Protein AF-A0A015KU17-F1 (afdb_monomer_lite)

Sequence (191 aa):
MQKLQNQSLGFKHCKNINGYFRCELGKKITNPVKNQSEIFTTNIIFYKTYMPPHHLLGYPKSWRGTNIQVNIYDLAGSSLSNLGNLLSEQVLSKSSLVDNIWKGHIIFQQNNKNSTNFERTLLVTPSTTELSPLFIESYNEFISIGDHNGNKKMRLKLIEQQWPHINFDHLDRIIAKGMYLNIYLLISFSD

Secondary structure (DSSP, 8-state):
--HHHHHHH-EEEEEEETTEEEEEEPSS-PPPPS-TT-EEEEEEEEES-SS--TTT----GGGTTSSEEEEEEEETT--HHHHHHHHHTSPPPPHHHHSSTTSSEEEEEEETTEEEEEEEEEEEEETT---TTTEEE-SSS---S-------PEEEEEEEEE-----GGGGGG--SS---EEEEEEEEE--

Organism: Rhizophagus irregularis (strain DAOM 197198w) (NCBI:txid1432141)

Foldseek 3Di:
DDVVLQVQADWADWDDDPQKTKTFRDPHRDQPYPPQQAAEEEEEEEAQDPDDPVVSRDYDPNCVVGSYYYHYHYQHVHDLVVVVVVVVQFDADAPVVLVVQCPRIDMWGADPVDSRYTYFYKYKYKPPDDQVVAEDECADPDDDPDDPPPDWHWYKYFNDWAQDPDDPPPPPPDPPDHITITIIGGHGIDD

Structure (mmCIF, N/CA/C/O backbone):
data_AF-A0A015KU17-F1
#
_entry.id   AF-A0A015KU17-F1
#
loop_
_atom_site.group_PDB
_atom_site.id
_atom_site.type_symbol
_atom_site.label_atom_id
_atom_site.label_alt_id
_atom_site.label_comp_id
_atom_site.label_asym_id
_atom_site.label_entity_id
_atom_site.label_seq_id
_atom_site.pdbx_PDB_ins_code
_atom_site.Cartn_x
_atom_site.Cartn_y
_atom_site.Cartn_z
_atom_site.occupancy
_atom_site.B_iso_or_equiv
_atom_site.auth_seq_id
_atom_site.auth_comp_id
_atom_site.auth_asym_id
_atom_site.auth_atom_id
_atom_site.pdbx_PDB_model_num
ATOM 1 N N . MET A 1 1 ? 6.545 -13.306 10.384 1.00 50.31 1 MET A N 1
ATOM 2 C CA . MET A 1 1 ? 5.300 -12.634 9.938 1.00 50.31 1 MET A CA 1
ATOM 3 C C . MET A 1 1 ? 5.660 -11.392 9.141 1.00 50.31 1 MET A C 1
ATOM 5 O O . MET A 1 1 ? 6.498 -10.625 9.603 1.00 50.31 1 MET A O 1
ATOM 9 N N . GLN A 1 2 ? 5.063 -11.204 7.963 1.00 64.75 2 GLN A N 1
ATOM 10 C CA . GLN A 1 2 ? 5.346 -10.074 7.071 1.00 64.75 2 GLN A CA 1
ATOM 11 C C . GLN A 1 2 ? 4.672 -8.781 7.565 1.00 64.75 2 GLN A C 1
ATOM 13 O O . GLN A 1 2 ? 3.497 -8.784 7.922 1.00 64.75 2 GLN A O 1
ATOM 18 N N . LYS A 1 3 ? 5.387 -7.646 7.572 1.00 66.44 3 LYS A N 1
ATOM 19 C CA . LYS A 1 3 ? 4.822 -6.353 8.014 1.00 66.44 3 LYS A CA 1
ATOM 20 C C . LYS A 1 3 ? 3.668 -5.845 7.139 1.00 66.44 3 LYS A C 1
ATOM 22 O O . LYS A 1 3 ? 2.725 -5.298 7.694 1.00 66.44 3 LYS A O 1
ATOM 27 N N . LEU A 1 4 ? 3.699 -6.047 5.819 1.00 69.38 4 LEU A N 1
ATOM 28 C CA . LEU A 1 4 ? 2.591 -5.735 4.903 1.00 69.38 4 LEU A CA 1
ATOM 29 C C . LEU A 1 4 ? 1.290 -6.440 5.312 1.00 69.38 4 LEU A C 1
ATOM 31 O O . LEU A 1 4 ? 0.221 -5.831 5.337 1.00 69.38 4 LEU A O 1
ATOM 35 N N . GLN A 1 5 ? 1.400 -7.703 5.716 1.00 69.56 5 GLN A N 1
ATOM 36 C CA . GLN A 1 5 ? 0.284 -8.464 6.255 1.00 69.56 5 GLN A CA 1
ATOM 37 C C . GLN A 1 5 ? -0.225 -7.846 7.574 1.00 69.56 5 GLN A C 1
ATOM 39 O O . GLN A 1 5 ? -1.422 -7.677 7.740 1.00 69.56 5 GLN A O 1
ATOM 44 N N . ASN A 1 6 ? 0.642 -7.395 8.489 1.00 68.81 6 ASN A N 1
ATOM 45 C CA . ASN A 1 6 ? 0.187 -6.685 9.702 1.00 68.81 6 ASN A CA 1
ATOM 46 C C . ASN A 1 6 ? -0.503 -5.354 9.385 1.00 68.81 6 ASN A C 1
ATOM 48 O O . ASN A 1 6 ? -1.487 -4.991 10.022 1.00 68.81 6 ASN A O 1
ATOM 52 N N . GLN A 1 7 ? 0.012 -4.632 8.392 1.00 66.94 7 GLN A N 1
ATOM 53 C CA . GLN A 1 7 ? -0.577 -3.379 7.940 1.00 66.94 7 GLN A CA 1
ATOM 54 C C . GLN A 1 7 ? -1.974 -3.561 7.341 1.00 66.94 7 GLN A C 1
ATOM 56 O O . GLN A 1 7 ? -2.759 -2.619 7.384 1.00 66.94 7 GLN A O 1
ATOM 61 N N . SER A 1 8 ? -2.268 -4.726 6.763 1.00 65.56 8 SER A N 1
ATOM 62 C CA . SER A 1 8 ? -3.573 -5.052 6.173 1.00 65.56 8 SER A CA 1
ATOM 63 C C . SER A 1 8 ? -4.511 -5.779 7.145 1.00 65.56 8 SER A C 1
ATOM 65 O O . SER A 1 8 ? -5.719 -5.572 7.078 1.00 65.56 8 SER A O 1
ATOM 67 N N . LEU A 1 9 ? -3.974 -6.562 8.090 1.00 64.25 9 LEU A N 1
ATOM 68 C CA . LEU A 1 9 ? -4.751 -7.388 9.022 1.00 64.25 9 LEU A CA 1
ATOM 69 C C . LEU A 1 9 ? -5.289 -6.657 10.260 1.00 64.25 9 LEU A C 1
ATOM 71 O O . LEU A 1 9 ? -6.210 -7.184 10.892 1.00 64.25 9 LEU A O 1
ATOM 75 N N . GLY A 1 10 ? -4.717 -5.523 10.687 1.00 69.00 10 GLY A N 1
ATOM 76 C CA . GLY A 1 10 ? -5.165 -4.929 11.950 1.00 69.00 10 GLY A CA 1
ATOM 77 C C . GLY A 1 10 ? -4.545 -3.599 12.369 1.00 69.00 10 GLY A C 1
ATOM 78 O O . GLY A 1 10 ? -3.328 -3.416 12.379 1.00 69.00 10 GLY A O 1
ATOM 79 N N . PHE A 1 11 ? -5.403 -2.698 12.846 1.00 78.56 11 PHE A N 1
ATOM 80 C CA . PHE A 1 11 ? -5.026 -1.493 13.579 1.00 78.56 11 PHE A CA 1
ATOM 81 C C . PHE A 1 11 ? -6.059 -1.162 14.662 1.00 78.56 11 PHE A C 1
ATOM 83 O O . PHE A 1 11 ? -7.214 -1.579 14.590 1.00 78.56 11 PHE A O 1
ATOM 90 N N . LYS A 1 12 ? -5.633 -0.429 15.692 1.00 77.25 12 LYS A N 1
ATOM 91 C CA . LYS A 1 12 ? -6.451 -0.074 16.862 1.00 77.25 12 LYS A CA 1
ATOM 92 C C . LYS A 1 12 ? -6.183 1.357 17.321 1.00 77.25 12 LYS A C 1
ATOM 94 O O . LYS A 1 12 ? -5.254 1.995 16.844 1.00 77.25 12 LYS A O 1
ATOM 99 N N . HIS A 1 13 ? -6.984 1.841 18.270 1.00 78.44 13 HIS A N 1
ATOM 100 C CA . HIS A 1 13 ? -6.775 3.134 18.938 1.00 78.44 13 HIS A CA 1
ATOM 101 C C . HIS A 1 13 ? -6.547 4.306 17.963 1.00 78.44 13 HIS A C 1
ATOM 103 O O . HIS A 1 13 ? -5.595 5.071 18.102 1.00 78.44 13 HIS A O 1
ATOM 109 N N . CYS A 1 14 ? -7.418 4.432 16.961 1.00 80.56 14 CYS A N 1
ATOM 110 C CA . CYS A 1 14 ? -7.377 5.542 16.018 1.00 80.56 14 CYS A CA 1
ATOM 111 C C . CYS A 1 14 ? -7.763 6.852 16.705 1.00 80.56 14 CYS A C 1
ATOM 113 O O . CYS A 1 14 ? -8.833 6.949 17.302 1.00 80.56 14 CYS A O 1
ATOM 115 N N . LYS A 1 15 ? -6.896 7.859 16.607 1.00 84.50 15 LYS A N 1
ATOM 116 C CA . LYS A 1 15 ? -7.139 9.212 17.114 1.00 84.50 15 LYS A CA 1
ATOM 117 C C . LYS A 1 15 ? -7.025 10.212 15.974 1.00 84.50 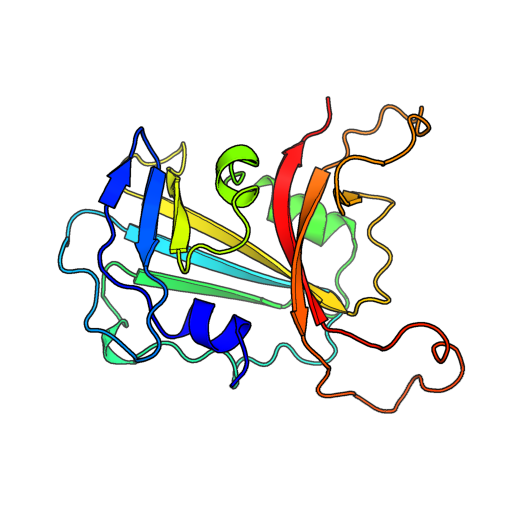15 LYS A C 1
ATOM 119 O O . LYS A 1 15 ? -6.075 10.137 15.193 1.00 84.50 15 LYS A O 1
ATOM 124 N N . ASN A 1 16 ? -7.972 11.142 15.904 1.00 83.75 16 ASN A N 1
ATOM 125 C CA . ASN A 1 16 ? -7.874 12.290 15.012 1.00 83.75 16 ASN A CA 1
ATOM 126 C C . ASN A 1 16 ? -6.852 13.277 15.587 1.00 83.75 16 ASN A C 1
ATOM 128 O O . ASN A 1 16 ? -6.903 13.621 16.769 1.00 83.75 16 ASN A O 1
ATOM 132 N N . ILE A 1 17 ? -5.909 13.698 14.756 1.00 79.69 17 ILE A N 1
ATOM 133 C CA . ILE A 1 17 ? -4.903 14.700 15.069 1.00 79.69 17 ILE A CA 1
ATOM 134 C C . ILE A 1 17 ? -4.881 15.654 13.878 1.00 79.69 17 ILE A C 1
ATOM 136 O O . ILE A 1 17 ? -4.385 15.296 12.819 1.00 79.69 17 ILE A O 1
ATOM 140 N N . ASN A 1 18 ? -5.411 16.866 14.035 1.00 75.00 18 ASN A N 1
ATOM 141 C CA . ASN A 1 18 ? -5.285 17.950 13.050 1.00 75.00 18 ASN A CA 1
ATOM 142 C C . ASN A 1 18 ? -5.605 17.534 11.592 1.00 75.00 18 ASN A C 1
ATOM 144 O O . ASN A 1 18 ? -4.827 17.809 10.672 1.00 75.00 18 ASN A O 1
ATOM 148 N N . GLY A 1 19 ? -6.736 16.850 11.382 1.00 75.25 19 GLY A N 1
ATOM 149 C CA . GLY A 1 19 ? -7.233 16.497 10.043 1.00 75.25 19 GLY A CA 1
ATOM 150 C C . GLY A 1 19 ? -6.648 15.212 9.449 1.00 75.25 19 GLY A C 1
ATOM 151 O O . GLY A 1 19 ? -6.814 14.953 8.261 1.00 75.25 19 GLY A O 1
ATOM 152 N N . TYR A 1 20 ? -5.962 14.396 10.249 1.00 82.06 20 TYR A N 1
ATOM 153 C CA . TYR A 1 20 ? -5.584 13.032 9.882 1.00 82.06 20 TYR A CA 1
ATOM 154 C C . TYR A 1 20 ? -5.843 12.075 11.043 1.00 82.06 20 TYR A C 1
ATOM 156 O O . TYR A 1 20 ? -5.867 12.473 12.208 1.00 82.06 20 TYR A O 1
ATOM 164 N N . PHE A 1 21 ? -6.011 10.792 10.737 1.00 85.31 21 PHE A N 1
ATOM 165 C CA . PHE A 1 21 ? -6.135 9.756 11.752 1.00 85.31 21 PHE A CA 1
ATOM 166 C C . PHE A 1 21 ? -4.825 9.012 11.931 1.00 85.31 21 PHE A C 1
ATOM 168 O O . PHE A 1 21 ? -4.195 8.570 10.971 1.00 85.31 21 PHE A O 1
ATOM 175 N N . ARG A 1 22 ? -4.440 8.832 13.191 1.00 85.94 22 ARG A N 1
ATOM 176 C CA . ARG A 1 22 ? -3.301 8.018 13.597 1.00 85.94 22 ARG A CA 1
ATOM 177 C C . ARG A 1 22 ? -3.810 6.825 14.393 1.00 85.94 22 ARG A C 1
ATOM 179 O O . ARG A 1 22 ? -4.401 7.004 15.453 1.00 85.94 22 ARG A O 1
ATOM 186 N N . CYS A 1 23 ? -3.554 5.625 13.897 1.00 80.81 23 CYS A N 1
ATOM 187 C CA . CYS A 1 23 ? -3.939 4.362 14.517 1.00 80.81 23 CYS A CA 1
ATOM 188 C C . CYS A 1 23 ? -2.692 3.580 14.928 1.00 80.81 23 CYS A C 1
ATOM 190 O O . CYS A 1 23 ? -1.670 3.667 14.262 1.00 80.81 23 CYS A O 1
ATOM 192 N N . GLU A 1 24 ? -2.747 2.796 15.995 1.00 80.50 24 GLU A N 1
ATOM 193 C CA . GLU A 1 24 ? -1.683 1.864 16.378 1.00 80.50 24 GLU A CA 1
ATOM 194 C C . GLU A 1 24 ? -1.750 0.592 15.521 1.00 80.50 24 GLU A C 1
ATOM 196 O O . GLU A 1 24 ? -2.825 0.026 15.318 1.00 80.50 24 GLU A O 1
ATOM 201 N N . LEU A 1 25 ? -0.600 0.102 15.056 1.00 76.19 25 LEU A N 1
ATOM 202 C CA . LEU A 1 25 ? -0.483 -1.166 14.342 1.00 76.19 25 LEU A CA 1
ATOM 203 C C . LEU A 1 25 ? -0.835 -2.323 15.289 1.00 76.19 25 LEU A C 1
ATOM 205 O O . LEU A 1 25 ? -0.212 -2.510 16.339 1.00 76.19 25 LEU A O 1
ATOM 209 N N . GLY A 1 26 ? -1.830 -3.121 14.914 1.00 67.12 26 GLY A N 1
ATOM 210 C CA . GLY A 1 26 ? -2.240 -4.298 15.668 1.00 67.12 26 GLY A CA 1
ATOM 211 C C . GLY A 1 26 ? -1.420 -5.524 15.270 1.00 67.12 26 GLY A C 1
ATOM 212 O O . GLY A 1 26 ? -1.231 -5.798 14.092 1.00 67.12 26 GLY A O 1
ATOM 213 N N . LYS A 1 27 ? -0.958 -6.312 16.250 1.00 61.88 27 LYS A N 1
ATOM 214 C CA . LYS A 1 27 ? -0.361 -7.644 15.996 1.00 61.88 27 LYS A CA 1
ATOM 215 C C . LYS A 1 27 ? -1.411 -8.749 15.797 1.00 61.88 27 LYS A C 1
ATOM 217 O O . LYS A 1 27 ? -1.061 -9.865 15.433 1.00 61.88 27 LYS A O 1
ATOM 222 N N . LYS A 1 28 ? -2.680 -8.462 16.093 1.00 60.19 28 LYS A N 1
ATOM 223 C CA . LYS A 1 28 ? -3.821 -9.370 15.946 1.00 60.19 28 LYS A CA 1
ATOM 224 C C . LYS A 1 28 ? -4.964 -8.619 15.282 1.00 60.19 28 LYS A C 1
ATOM 226 O O . LYS A 1 28 ? -5.078 -7.406 15.448 1.00 60.19 28 LYS A O 1
ATOM 231 N N . ILE A 1 29 ? -5.813 -9.380 14.605 1.00 61.59 29 ILE A N 1
ATOM 232 C CA . ILE A 1 29 ? -7.134 -8.959 14.153 1.00 61.59 29 ILE A CA 1
ATOM 233 C C . ILE A 1 29 ? -7.883 -8.366 15.350 1.00 61.59 29 ILE A C 1
ATOM 235 O O . ILE A 1 29 ? -8.218 -9.077 16.298 1.00 61.59 29 ILE A O 1
ATOM 239 N N . THR A 1 30 ? -8.093 -7.055 15.335 1.00 61.22 30 THR A N 1
ATOM 240 C CA . THR A 1 30 ? -8.919 -6.364 16.323 1.00 61.22 30 THR A CA 1
ATOM 241 C C . THR A 1 30 ? -10.333 -6.202 15.783 1.00 61.22 30 THR A C 1
ATOM 243 O O . THR A 1 30 ? -10.556 -6.167 14.570 1.00 61.22 30 THR A O 1
ATOM 246 N N . ASN A 1 31 ? -11.304 -6.101 16.692 1.00 59.88 31 ASN A N 1
ATOM 247 C CA . ASN A 1 31 ? -12.659 -5.680 16.341 1.00 59.88 31 ASN A CA 1
ATOM 248 C C . ASN A 1 31 ? -12.602 -4.368 15.532 1.00 59.88 31 ASN A C 1
ATOM 250 O O . ASN A 1 31 ? -11.673 -3.580 15.749 1.00 59.88 31 ASN A O 1
ATOM 254 N N . PRO A 1 32 ? -13.548 -4.141 14.602 1.00 61.97 32 PRO A N 1
ATOM 255 C CA . PRO A 1 32 ? -13.588 -2.919 13.804 1.00 61.97 32 PRO A CA 1
ATOM 256 C C . PRO A 1 32 ? -13.531 -1.673 14.698 1.00 61.97 32 PRO A C 1
ATOM 258 O O . PRO A 1 32 ? -13.955 -1.704 15.859 1.00 61.97 32 PRO A O 1
ATOM 261 N N . VAL A 1 33 ? -12.971 -0.582 14.167 1.00 63.09 33 VAL A N 1
ATOM 262 C CA . VAL A 1 33 ? -12.896 0.698 14.880 1.00 63.09 33 VAL A CA 1
ATOM 263 C C . VAL A 1 33 ? -14.312 1.084 15.307 1.00 63.09 33 VAL A C 1
ATOM 265 O O . VAL A 1 33 ? -15.197 1.220 14.473 1.00 63.09 33 VAL A O 1
ATOM 268 N N . LYS A 1 34 ? -14.533 1.236 16.620 1.00 55.59 34 LYS A N 1
ATOM 269 C CA . LYS A 1 34 ? -15.869 1.453 17.206 1.00 55.59 34 LYS A CA 1
ATOM 270 C C . LYS A 1 34 ? -16.565 2.745 16.749 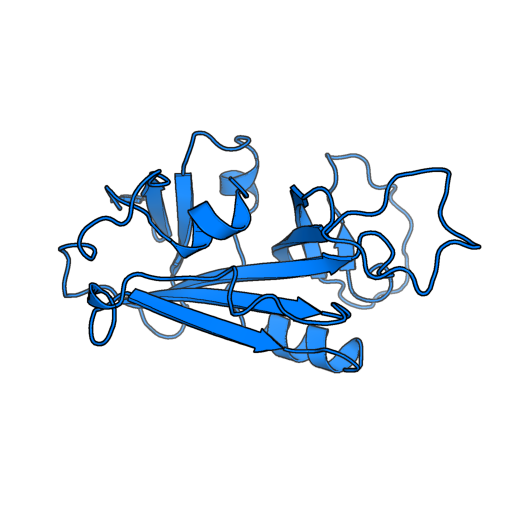1.00 55.59 34 LYS A C 1
ATOM 272 O O . LYS A 1 34 ? -17.763 2.877 16.972 1.00 55.59 34 LYS A O 1
ATOM 277 N N . ASN A 1 35 ? -15.842 3.680 16.136 1.00 60.81 35 ASN A N 1
ATOM 278 C CA . ASN A 1 35 ? -16.427 4.897 15.589 1.00 60.81 35 ASN A CA 1
ATOM 279 C C . ASN A 1 35 ? -17.147 4.590 14.274 1.00 60.81 35 ASN A C 1
ATOM 281 O O . ASN A 1 35 ? -16.509 4.422 13.242 1.00 60.81 35 ASN A O 1
ATOM 285 N N . GLN A 1 36 ? -18.475 4.512 14.320 1.00 64.50 36 GLN A N 1
ATOM 286 C CA . GLN A 1 36 ? -19.311 4.169 13.164 1.00 64.50 36 GLN A CA 1
ATOM 287 C C . GLN A 1 36 ? -19.408 5.291 12.112 1.00 64.50 36 GLN A C 1
ATOM 289 O O . GLN A 1 36 ? -19.833 5.025 10.993 1.00 64.50 36 GLN A O 1
ATOM 294 N N . SER A 1 37 ? -19.024 6.525 12.454 1.00 77.81 37 SER A N 1
ATOM 295 C CA . SER A 1 37 ? -19.183 7.720 11.613 1.00 77.81 37 SER A CA 1
ATOM 296 C C . SER A 1 37 ? -18.066 7.953 10.593 1.00 77.81 37 SER A C 1
ATOM 298 O O . SER A 1 37 ? -18.312 8.609 9.583 1.00 77.81 37 SER A O 1
ATOM 300 N N . GLU A 1 38 ? -16.852 7.447 10.831 1.00 85.12 38 GLU A N 1
ATOM 301 C CA . GLU A 1 38 ? -15.710 7.653 9.929 1.00 85.12 38 GLU A CA 1
ATOM 302 C C . GLU A 1 38 ? -15.387 6.396 9.135 1.00 85.12 38 GLU A C 1
ATOM 304 O O . GLU A 1 38 ? -15.346 5.309 9.705 1.00 85.12 38 GLU A O 1
ATOM 309 N N . ILE A 1 39 ? -15.084 6.552 7.846 1.00 87.25 39 ILE A N 1
ATOM 310 C CA . ILE A 1 39 ? -14.727 5.453 6.946 1.00 87.25 39 ILE A CA 1
ATOM 311 C C . ILE A 1 39 ? -13.215 5.454 6.711 1.00 87.25 39 ILE A C 1
ATOM 313 O O . ILE A 1 39 ? -12.643 6.467 6.316 1.00 87.25 39 ILE A O 1
ATOM 317 N N . PHE A 1 40 ? -12.571 4.306 6.914 1.00 86.56 40 PHE A N 1
ATOM 318 C CA . PHE A 1 40 ? -11.133 4.104 6.745 1.00 86.56 40 PHE A CA 1
ATOM 319 C C . PHE A 1 40 ? -10.855 3.204 5.546 1.00 86.56 40 PHE A C 1
ATOM 321 O O . PHE A 1 40 ? -11.139 2.009 5.587 1.00 86.56 40 PHE A O 1
ATOM 328 N N . THR A 1 41 ? -10.244 3.754 4.505 1.00 88.25 41 THR A N 1
ATOM 329 C CA . THR A 1 41 ? -9.902 3.037 3.274 1.00 88.25 41 THR A CA 1
ATOM 330 C C . THR A 1 41 ? -8.395 2.840 3.173 1.00 88.25 41 THR A C 1
ATOM 332 O O . THR A 1 41 ? -7.618 3.787 3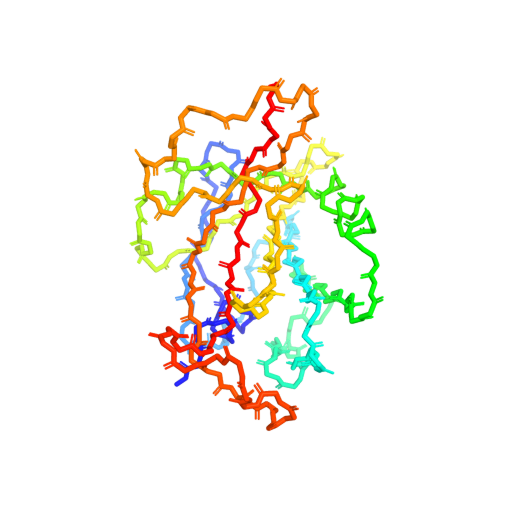.283 1.00 88.25 41 THR A O 1
ATOM 335 N N . THR A 1 42 ? -7.957 1.602 2.963 1.00 86.88 42 THR A N 1
ATOM 336 C CA . THR A 1 42 ? -6.582 1.296 2.551 1.00 86.88 42 THR A CA 1
ATOM 337 C C . THR A 1 42 ? -6.593 0.824 1.105 1.00 86.88 42 THR A C 1
ATOM 339 O O . THR A 1 42 ? -7.135 -0.237 0.811 1.00 86.88 42 THR A O 1
ATOM 342 N N . ASN A 1 43 ? -5.953 1.579 0.222 1.00 88.25 43 ASN A N 1
ATOM 343 C CA . ASN A 1 43 ? -5.695 1.190 -1.156 1.00 88.25 43 ASN A CA 1
ATOM 344 C C . ASN A 1 43 ? -4.310 0.535 -1.233 1.00 88.25 43 ASN A C 1
ATOM 346 O O . ASN A 1 43 ? -3.320 1.099 -0.765 1.00 88.25 43 ASN A O 1
ATOM 350 N N . ILE A 1 44 ? -4.223 -0.666 -1.795 1.00 86.81 44 ILE A N 1
ATOM 351 C CA . ILE A 1 44 ? -2.963 -1.381 -2.009 1.00 86.81 44 ILE A CA 1
ATOM 352 C C . ILE A 1 44 ? -2.823 -1.615 -3.504 1.00 86.81 44 ILE A C 1
ATOM 354 O O . ILE A 1 44 ? -3.622 -2.334 -4.097 1.00 86.81 44 ILE A O 1
ATOM 358 N N . ILE A 1 45 ? -1.821 -0.990 -4.107 1.00 89.50 45 ILE A N 1
ATOM 359 C CA . ILE A 1 45 ? -1.557 -1.059 -5.540 1.00 89.50 45 ILE A CA 1
ATOM 360 C C . ILE A 1 45 ? -0.342 -1.946 -5.748 1.00 89.50 45 ILE A C 1
ATOM 362 O O . ILE A 1 45 ? 0.759 -1.616 -5.312 1.00 89.50 45 ILE A O 1
ATOM 366 N N . PHE A 1 46 ? -0.542 -3.062 -6.428 1.00 87.56 46 PHE A N 1
ATOM 367 C CA . PHE A 1 46 ? 0.518 -3.961 -6.841 1.00 87.56 46 PHE A CA 1
ATOM 368 C C . PHE A 1 46 ? 0.913 -3.649 -8.275 1.00 87.56 46 PHE A C 1
ATOM 370 O O . PHE A 1 46 ? 0.091 -3.750 -9.179 1.00 87.56 46 PHE A O 1
ATOM 377 N N . TYR A 1 47 ? 2.168 -3.264 -8.495 1.00 88.25 47 TYR A N 1
ATOM 378 C CA . TYR A 1 47 ? 2.661 -2.925 -9.825 1.00 88.25 47 TYR A CA 1
ATOM 379 C C . TYR A 1 47 ? 3.878 -3.769 -10.195 1.00 88.25 47 TYR A C 1
ATOM 381 O O . TYR A 1 47 ? 4.835 -3.886 -9.428 1.00 88.25 47 TYR A O 1
ATOM 389 N N . LYS A 1 48 ? 3.811 -4.383 -11.385 1.00 83.19 48 LYS A N 1
ATOM 390 C CA . LYS A 1 48 ? 4.792 -5.353 -11.908 1.00 83.19 48 LYS A CA 1
ATOM 391 C C . LYS A 1 48 ? 5.107 -6.531 -10.973 1.00 83.19 48 LYS A C 1
ATOM 393 O O . LYS A 1 48 ? 6.132 -7.189 -11.126 1.00 83.19 48 LYS A O 1
ATOM 398 N N . THR A 1 49 ? 4.231 -6.843 -10.024 1.00 73.50 49 THR A N 1
ATOM 399 C CA . THR A 1 49 ? 4.331 -8.077 -9.241 1.00 73.50 49 THR A CA 1
ATOM 400 C C . THR A 1 49 ? 3.726 -9.230 -10.033 1.00 73.50 49 THR A C 1
ATOM 402 O O . THR A 1 49 ? 2.584 -9.129 -10.464 1.00 73.50 49 THR A O 1
ATOM 405 N N . TYR A 1 50 ? 4.474 -10.323 -10.202 1.00 61.44 50 TYR A N 1
ATOM 406 C CA . TYR A 1 50 ? 4.054 -11.494 -10.987 1.00 61.44 50 TYR A CA 1
ATOM 407 C C . TYR A 1 50 ? 2.739 -12.129 -10.498 1.00 61.44 50 TYR A C 1
ATOM 409 O O . TYR A 1 50 ? 1.965 -12.645 -11.293 1.00 61.44 50 TYR A O 1
ATOM 417 N N . MET A 1 51 ? 2.458 -12.038 -9.198 1.00 64.81 51 MET A N 1
ATOM 418 C CA . MET A 1 51 ? 1.153 -12.327 -8.610 1.00 64.81 51 MET A CA 1
ATOM 419 C C . MET A 1 51 ? 0.969 -11.404 -7.405 1.00 64.81 51 MET A C 1
ATOM 421 O O . MET A 1 51 ? 1.771 -11.495 -6.467 1.00 64.81 51 MET A O 1
ATOM 425 N N . PRO A 1 52 ? -0.052 -10.531 -7.366 1.00 62.12 52 PRO A N 1
ATOM 426 C CA . PRO A 1 52 ? -0.413 -9.873 -6.125 1.00 62.12 52 PRO A CA 1
ATOM 427 C C . PRO A 1 52 ? -0.798 -10.965 -5.130 1.00 62.12 52 PRO A C 1
ATOM 429 O O . PRO A 1 52 ? -1.648 -11.811 -5.424 1.00 62.12 52 PRO A O 1
ATOM 432 N N . PRO A 1 53 ? -0.198 -11.008 -3.941 1.00 61.97 53 PRO A N 1
ATOM 433 C CA . PRO A 1 53 ? -0.508 -12.045 -2.988 1.00 61.97 53 PRO A CA 1
ATOM 434 C C . PRO A 1 53 ? -1.812 -11.701 -2.255 1.00 61.97 53 PRO A C 1
ATOM 436 O O . PRO A 1 53 ? -1.812 -11.414 -1.059 1.00 61.97 53 PRO A O 1
ATOM 439 N N . HIS A 1 54 ? -2.946 -11.759 -2.963 1.00 64.50 54 HIS A N 1
ATOM 440 C CA . HIS A 1 54 ? -4.288 -11.580 -2.390 1.00 64.50 54 HIS A CA 1
ATOM 441 C C . HIS A 1 54 ? -4.489 -12.473 -1.155 1.00 64.50 54 HIS A C 1
ATOM 443 O O . HIS A 1 54 ? -5.135 -12.078 -0.194 1.00 64.50 54 HIS A O 1
ATOM 449 N N . HIS A 1 55 ? -3.879 -13.662 -1.155 1.00 59.75 55 HIS A N 1
ATOM 450 C CA . HIS A 1 55 ? -3.907 -14.609 -0.042 1.00 59.75 55 HIS A CA 1
ATOM 451 C C . HIS A 1 55 ? -3.034 -14.197 1.161 1.00 59.75 55 HIS A C 1
ATOM 453 O O . HIS A 1 55 ? -3.293 -14.649 2.275 1.00 59.75 55 HIS A O 1
ATOM 459 N N . LEU A 1 56 ? -2.017 -13.346 0.970 1.00 55.69 56 LEU A N 1
ATOM 460 C CA . LEU A 1 56 ? -1.207 -12.781 2.062 1.00 55.69 56 LEU A CA 1
ATOM 461 C C . LEU A 1 56 ? -1.847 -11.517 2.648 1.00 55.69 56 LEU A C 1
ATOM 463 O O . LEU A 1 56 ? -1.589 -11.173 3.803 1.00 55.69 56 LEU A O 1
ATOM 467 N N . LEU A 1 57 ? -2.715 -10.856 1.882 1.00 66.50 57 LEU A N 1
ATOM 468 C CA . LEU A 1 57 ? -3.546 -9.748 2.337 1.00 66.50 57 LEU A CA 1
ATOM 469 C C . LEU A 1 57 ? -4.893 -10.266 2.841 1.00 66.50 57 LEU A C 1
ATOM 471 O O . LEU A 1 57 ? -5.920 -10.203 2.171 1.00 66.50 57 LEU A O 1
ATOM 475 N N . GLY A 1 58 ? -4.890 -10.781 4.064 1.00 60.19 58 GLY A N 1
ATOM 476 C CA . GLY A 1 58 ? -6.131 -11.001 4.791 1.00 60.19 58 GLY A CA 1
ATOM 477 C C . GLY A 1 58 ? -6.589 -9.700 5.443 1.00 60.19 58 GLY A C 1
ATOM 478 O O . GLY A 1 58 ? -5.775 -8.948 5.971 1.00 60.19 58 GLY A O 1
ATOM 479 N N . TYR A 1 59 ? -7.894 -9.467 5.478 1.00 66.62 59 TYR A N 1
ATOM 480 C CA . TYR A 1 59 ? -8.502 -8.660 6.527 1.00 66.62 59 TYR A CA 1
ATOM 481 C C . TYR A 1 59 ? -9.583 -9.502 7.214 1.00 66.62 59 TYR A C 1
ATOM 483 O O . TYR A 1 59 ? -10.094 -10.468 6.632 1.00 66.62 59 TYR A O 1
ATOM 491 N N . PRO A 1 60 ? -9.911 -9.204 8.476 1.00 66.44 60 PRO A N 1
ATOM 492 C CA . PRO A 1 60 ? -10.903 -9.963 9.227 1.00 66.44 60 PRO A CA 1
ATOM 493 C C . PRO A 1 60 ? -12.238 -10.025 8.485 1.00 66.44 60 PRO A C 1
ATOM 495 O O . PRO A 1 60 ? -12.760 -8.991 8.077 1.00 66.44 60 PRO A O 1
ATOM 498 N N . LYS A 1 61 ? -12.862 -11.209 8.377 1.00 69.69 61 LYS A N 1
ATOM 499 C CA . LYS A 1 61 ? -14.240 -11.311 7.847 1.00 69.69 61 LYS A CA 1
ATOM 500 C C . LYS A 1 61 ? -15.212 -10.400 8.608 1.00 69.69 61 LYS A C 1
ATOM 502 O O . LYS A 1 61 ? -16.151 -9.893 8.010 1.00 69.69 61 LYS A O 1
ATOM 507 N N . SER A 1 62 ? -14.949 -10.158 9.894 1.00 69.00 62 SER A N 1
ATOM 508 C CA . SER A 1 62 ? -15.704 -9.245 10.758 1.00 69.00 62 SER A CA 1
ATOM 509 C C . SER A 1 62 ? -15.612 -7.767 10.367 1.00 69.00 62 SER A C 1
ATOM 511 O O . SER A 1 62 ? -16.343 -6.960 10.927 1.00 69.00 62 SER A O 1
ATOM 513 N N . TRP A 1 63 ? -14.727 -7.392 9.441 1.00 73.69 63 TRP A N 1
ATOM 514 C CA . TRP A 1 63 ? -14.671 -6.042 8.874 1.00 73.69 63 TRP A CA 1
ATOM 515 C C . TRP A 1 63 ? -15.527 -5.899 7.609 1.00 73.69 63 TRP A C 1
ATOM 517 O O . TRP A 1 63 ? -15.723 -4.794 7.118 1.00 73.69 63 TRP A O 1
ATOM 527 N N . ARG A 1 64 ? -16.078 -6.990 7.060 1.00 72.62 64 ARG A N 1
ATOM 528 C CA . ARG A 1 64 ? -17.026 -6.871 5.945 1.00 72.62 64 ARG A CA 1
ATOM 529 C C . ARG A 1 64 ? -18.291 -6.155 6.420 1.00 72.62 64 ARG A C 1
ATOM 531 O O . ARG A 1 64 ? -18.872 -6.546 7.426 1.00 72.62 64 ARG A O 1
ATOM 538 N N . GLY A 1 65 ? -18.714 -5.135 5.674 1.00 72.38 65 GLY A N 1
ATOM 539 C CA . GLY A 1 65 ? -19.880 -4.318 6.022 1.00 72.38 65 GLY A CA 1
ATOM 540 C C . GLY A 1 65 ? -19.638 -3.343 7.177 1.00 72.38 65 GLY A C 1
ATOM 541 O O . GLY A 1 65 ? -20.600 -2.804 7.718 1.00 72.38 65 GLY A O 1
ATOM 542 N N . THR A 1 66 ? -18.381 -3.123 7.574 1.00 80.75 66 THR A N 1
ATOM 543 C CA . THR A 1 66 ? -18.023 -2.086 8.545 1.00 80.75 66 THR A CA 1
ATOM 544 C C . THR A 1 66 ? -17.523 -0.832 7.833 1.00 80.75 66 THR A C 1
ATOM 546 O O . THR A 1 66 ? -17.479 -0.740 6.607 1.00 80.75 66 THR A O 1
ATOM 549 N N . ASN A 1 67 ? -17.113 0.147 8.627 1.00 81.56 67 ASN A N 1
ATOM 550 C CA . ASN A 1 67 ? -16.489 1.378 8.179 1.00 81.56 67 ASN A CA 1
ATOM 551 C C . ASN A 1 67 ? -15.021 1.216 7.734 1.00 81.56 67 ASN A C 1
ATOM 553 O O . ASN A 1 67 ? -14.358 2.215 7.476 1.00 81.56 67 ASN A O 1
ATOM 557 N N . ILE A 1 68 ? -14.484 -0.008 7.662 1.00 82.25 68 ILE A N 1
ATOM 558 C CA . ILE A 1 68 ? -13.115 -0.270 7.201 1.00 82.25 68 ILE A CA 1
ATOM 559 C C . ILE A 1 68 ? -13.164 -0.933 5.826 1.00 82.25 68 ILE A C 1
ATOM 561 O O . ILE A 1 68 ? -13.807 -1.964 5.644 1.00 82.25 68 ILE A O 1
ATOM 565 N N . GLN A 1 69 ? -12.440 -0.365 4.867 1.00 83.94 69 GLN A N 1
ATOM 566 C CA . GLN A 1 69 ? -12.369 -0.832 3.489 1.00 83.94 69 GLN A CA 1
ATOM 567 C C . GLN A 1 69 ? -10.917 -1.089 3.090 1.00 83.94 69 GLN A C 1
ATOM 569 O O . GLN A 1 69 ? -10.007 -0.327 3.426 1.00 83.94 69 GLN A O 1
ATOM 574 N N . VAL A 1 70 ? -10.693 -2.183 2.365 1.00 81.50 70 VAL A N 1
ATOM 575 C CA . VAL A 1 70 ? -9.387 -2.526 1.801 1.00 81.50 70 VAL A CA 1
ATOM 576 C C . VAL A 1 70 ? -9.584 -2.811 0.323 1.00 81.50 70 VAL A C 1
ATOM 578 O O . VAL A 1 70 ? -10.233 -3.793 -0.036 1.00 81.50 70 VAL A O 1
ATOM 581 N N . ASN A 1 71 ? -9.009 -1.957 -0.516 1.00 85.69 71 ASN A N 1
ATOM 582 C CA . ASN A 1 71 ? -9.041 -2.092 -1.963 1.00 85.69 71 ASN A CA 1
ATOM 583 C C . ASN A 1 71 ? -7.682 -2.592 -2.436 1.00 85.69 71 ASN A C 1
ATOM 585 O O . ASN A 1 71 ? -6.643 -2.076 -2.020 1.00 85.69 71 ASN A O 1
ATOM 589 N N . ILE A 1 72 ? -7.692 -3.598 -3.303 1.00 84.62 72 ILE A N 1
ATOM 590 C CA . ILE A 1 72 ? -6.483 -4.168 -3.891 1.00 84.62 72 ILE A CA 1
ATOM 591 C C . ILE A 1 72 ? -6.563 -3.944 -5.395 1.00 84.62 72 ILE A C 1
ATOM 593 O O . ILE A 1 72 ? -7.505 -4.409 -6.034 1.00 84.62 72 ILE A O 1
ATOM 597 N N . TYR A 1 73 ? -5.574 -3.243 -5.938 1.00 87.56 73 TYR A N 1
ATOM 598 C CA . TYR A 1 73 ? -5.425 -2.997 -7.365 1.00 87.56 73 TYR A CA 1
ATOM 599 C C . TYR A 1 73 ? -4.266 -3.837 -7.884 1.00 87.56 73 TYR A C 1
ATOM 601 O O . TYR A 1 73 ? -3.135 -3.695 -7.414 1.00 87.56 73 TYR A O 1
ATOM 609 N N . ASP A 1 74 ? -4.558 -4.702 -8.848 1.00 87.19 74 ASP A N 1
ATOM 610 C CA . ASP A 1 74 ? -3.553 -5.464 -9.576 1.00 87.19 74 ASP A CA 1
ATOM 611 C C . ASP A 1 74 ? -3.249 -4.765 -10.902 1.00 87.19 74 ASP A C 1
ATOM 613 O O . ASP A 1 74 ? -4.099 -4.689 -11.788 1.00 87.19 74 ASP A O 1
ATOM 617 N N . LEU A 1 75 ? -2.037 -4.230 -11.016 1.00 87.31 75 LEU A N 1
ATOM 618 C CA . LEU A 1 75 ? -1.508 -3.610 -12.225 1.00 87.31 75 LEU A CA 1
ATOM 619 C C . LEU A 1 75 ? -0.388 -4.462 -12.846 1.00 87.31 75 LEU A C 1
ATOM 621 O O . LEU A 1 75 ? 0.541 -3.925 -13.462 1.00 87.31 75 LEU A O 1
ATOM 625 N N . ALA A 1 76 ? -0.442 -5.789 -12.698 1.00 81.81 76 ALA A N 1
ATOM 626 C CA . ALA A 1 76 ? 0.425 -6.706 -13.431 1.00 81.81 76 ALA A CA 1
ATOM 627 C C . ALA A 1 76 ? 0.317 -6.449 -14.946 1.00 81.81 76 ALA A C 1
ATOM 629 O O . ALA A 1 76 ? -0.768 -6.367 -15.515 1.00 81.81 76 ALA A O 1
ATOM 630 N N . GLY A 1 77 ? 1.462 -6.244 -15.603 1.00 78.62 77 GLY A N 1
ATOM 631 C CA . GLY A 1 77 ? 1.529 -5.956 -17.043 1.00 78.62 77 GLY A CA 1
ATOM 632 C C . GLY A 1 77 ? 1.017 -4.574 -17.482 1.00 78.62 77 GLY A C 1
ATOM 633 O O . GLY A 1 77 ? 1.089 -4.261 -18.668 1.00 78.62 77 GLY A O 1
ATOM 634 N N . SER A 1 78 ? 0.535 -3.726 -16.567 1.00 85.88 78 SER A N 1
ATOM 635 C CA . SER A 1 78 ? 0.058 -2.381 -16.911 1.00 85.88 78 SER A CA 1
ATOM 636 C C . SER A 1 78 ? 1.199 -1.418 -17.247 1.00 85.88 78 SER A C 1
ATOM 638 O O . SER A 1 78 ? 2.333 -1.572 -16.789 1.00 85.88 78 SER A O 1
ATOM 640 N N . SER A 1 79 ? 0.883 -0.383 -18.031 1.00 87.31 79 SER A N 1
ATOM 641 C CA . SER A 1 79 ? 1.834 0.680 -18.359 1.00 87.31 79 SER A CA 1
ATOM 642 C C . SER A 1 79 ? 2.136 1.560 -17.143 1.00 87.31 79 SER A C 1
ATOM 644 O O . SER A 1 79 ? 1.330 1.696 -16.218 1.00 87.31 79 SER A O 1
ATOM 646 N N . LEU A 1 80 ? 3.291 2.225 -17.180 1.00 84.81 80 LEU A N 1
ATOM 647 C CA . LEU A 1 80 ? 3.675 3.181 -16.147 1.00 84.81 80 LEU A CA 1
ATOM 648 C C . LEU A 1 80 ? 2.689 4.369 -16.082 1.00 84.81 80 LEU A C 1
ATOM 650 O O . LEU A 1 80 ? 2.365 4.834 -14.996 1.00 84.81 80 LEU A O 1
ATOM 654 N N . SER A 1 81 ? 2.130 4.795 -17.222 1.00 85.88 81 SER A N 1
ATOM 655 C CA . SER A 1 81 ? 1.104 5.850 -17.278 1.00 85.88 81 SER A CA 1
ATOM 656 C C . SER A 1 81 ? -0.171 5.478 -16.514 1.00 85.88 81 SER A C 1
ATOM 658 O O . SER A 1 81 ? -0.693 6.315 -15.782 1.00 85.88 81 SER A O 1
ATOM 660 N N . ASN A 1 82 ? -0.632 4.225 -16.603 1.00 88.19 82 ASN A N 1
ATOM 661 C CA . ASN A 1 82 ? -1.814 3.773 -15.861 1.00 88.19 82 ASN A CA 1
ATOM 662 C C . ASN A 1 82 ? -1.589 3.843 -14.346 1.00 88.19 82 ASN A C 1
ATOM 664 O O . ASN A 1 82 ? -2.477 4.274 -13.613 1.00 88.19 82 ASN A O 1
ATOM 668 N N . LEU A 1 83 ? -0.391 3.465 -13.883 1.00 89.44 83 LEU A N 1
ATOM 669 C CA . LEU A 1 83 ? -0.009 3.618 -12.479 1.00 89.44 83 LEU A CA 1
ATOM 670 C C . LEU A 1 83 ? -0.050 5.094 -12.054 1.00 89.44 83 LEU A C 1
ATOM 672 O O . LEU A 1 83 ? -0.598 5.408 -11.000 1.00 89.44 83 LEU A O 1
ATOM 676 N N . GLY A 1 84 ? 0.508 5.989 -12.874 1.00 86.56 84 GLY A N 1
ATOM 677 C CA . GLY A 1 84 ? 0.487 7.431 -12.623 1.00 86.56 84 GLY A CA 1
ATOM 678 C C . GLY A 1 84 ? -0.934 7.988 -12.512 1.00 86.56 84 GLY A C 1
ATOM 679 O O . GLY A 1 84 ? -1.239 8.687 -11.549 1.00 86.56 84 GLY A O 1
ATOM 680 N N . ASN A 1 85 ? -1.820 7.622 -13.440 1.00 88.25 85 ASN A N 1
ATOM 681 C CA . ASN A 1 85 ? -3.219 8.053 -13.423 1.00 88.25 85 ASN A CA 1
ATOM 682 C C . ASN A 1 85 ? -3.933 7.575 -12.153 1.00 88.25 85 ASN A C 1
ATOM 684 O O . ASN A 1 85 ? -4.519 8.391 -11.446 1.00 88.25 85 ASN A O 1
ATOM 688 N N . LEU A 1 86 ? -3.800 6.291 -11.799 1.00 89.62 86 LEU A N 1
ATOM 689 C CA . LEU A 1 86 ? -4.426 5.749 -10.592 1.00 89.62 86 LEU A CA 1
ATOM 690 C C . LEU A 1 86 ? -3.933 6.463 -9.329 1.00 89.62 86 LEU A C 1
ATOM 692 O O . LEU A 1 86 ? -4.742 6.824 -8.479 1.00 89.62 86 LEU A O 1
ATOM 696 N N . LEU A 1 87 ? -2.621 6.688 -9.211 1.00 87.50 87 LEU A N 1
ATOM 697 C CA . LEU A 1 87 ? -2.017 7.384 -8.071 1.00 87.50 87 LEU A CA 1
ATOM 698 C C . LEU A 1 87 ? -2.427 8.857 -7.983 1.00 87.50 87 LEU A C 1
ATOM 700 O O . LEU A 1 87 ? -2.541 9.375 -6.875 1.00 87.50 87 LEU A O 1
ATOM 704 N N . SER A 1 88 ? -2.682 9.517 -9.116 1.00 85.56 88 SER A N 1
ATOM 705 C CA . SER A 1 88 ? -3.139 10.913 -9.142 1.00 85.56 88 SER A CA 1
ATOM 706 C C . SER A 1 88 ? -4.533 11.110 -8.535 1.00 85.56 88 SER A C 1
ATOM 708 O O . SER A 1 88 ? -4.849 12.197 -8.057 1.00 85.56 88 SER A O 1
ATOM 710 N N . GLU A 1 89 ? -5.348 10.053 -8.508 1.00 86.56 89 GLU A N 1
ATOM 711 C CA . GLU A 1 89 ? -6.686 10.065 -7.911 1.00 86.56 89 GLU A CA 1
ATOM 712 C C . GLU A 1 89 ? -6.671 9.811 -6.395 1.00 86.56 89 GLU A C 1
ATOM 714 O O . GLU A 1 89 ? -7.682 10.044 -5.729 1.00 86.56 89 GLU A O 1
ATOM 719 N N . GLN A 1 90 ? -5.545 9.334 -5.850 1.00 87.44 90 GLN A N 1
ATOM 720 C CA . GLN A 1 90 ? -5.423 8.946 -4.444 1.00 87.44 90 GLN A CA 1
ATOM 721 C C . GLN A 1 90 ? -5.041 10.123 -3.547 1.00 87.44 90 GLN A C 1
ATOM 723 O O . GLN A 1 90 ? -4.439 11.111 -3.974 1.00 87.44 90 GLN A O 1
ATOM 728 N N . VAL A 1 91 ? -5.334 9.989 -2.254 1.00 85.25 91 VAL A N 1
ATOM 729 C CA . VAL A 1 91 ? -4.965 11.008 -1.265 1.00 85.25 91 VAL A CA 1
ATOM 730 C C . VAL A 1 91 ? -3.459 10.974 -0.970 1.00 85.25 91 VAL A C 1
ATOM 732 O O . VAL A 1 91 ? -2.880 9.930 -0.657 1.00 85.25 91 VAL A O 1
ATOM 735 N N . LEU A 1 92 ? -2.823 12.149 -1.015 1.00 83.38 92 LEU A N 1
ATOM 736 C CA . LEU A 1 92 ? -1.406 12.326 -0.690 1.00 83.38 92 LEU A CA 1
ATOM 737 C C . LEU A 1 92 ? -1.120 12.106 0.799 1.00 83.38 92 LEU A C 1
ATOM 739 O O . LEU A 1 92 ? -1.789 12.666 1.669 1.00 83.38 92 LEU A O 1
ATOM 743 N N . SER A 1 93 ? -0.063 11.354 1.104 1.00 76.25 93 SER A N 1
ATOM 744 C CA . SER A 1 93 ? 0.418 11.154 2.473 1.00 76.25 93 SER A CA 1
ATOM 745 C C . SER A 1 93 ? 1.334 12.299 2.917 1.00 76.25 93 SER A C 1
ATOM 747 O O . SER A 1 93 ? 2.344 12.573 2.284 1.00 76.25 93 SER A O 1
ATOM 749 N N . LYS A 1 94 ? 1.065 12.942 4.059 1.00 71.44 94 LYS A N 1
ATOM 750 C CA . LYS A 1 94 ? 1.971 13.980 4.594 1.00 71.44 94 LYS A CA 1
ATOM 751 C C . LYS A 1 94 ? 3.333 13.380 4.992 1.00 71.44 94 LYS A C 1
ATOM 753 O O . LYS A 1 94 ? 3.386 12.581 5.929 1.00 71.44 94 LYS A O 1
ATOM 758 N N . SER A 1 95 ? 4.422 13.802 4.334 1.00 64.06 95 SER A N 1
ATOM 759 C CA . SER A 1 95 ? 5.809 13.333 4.572 1.00 64.06 95 SER A CA 1
ATOM 760 C C . SER A 1 95 ? 6.235 13.393 6.028 1.00 64.06 95 SER A C 1
ATOM 762 O O . SER A 1 95 ? 6.735 12.404 6.561 1.00 64.06 95 SER A O 1
ATOM 764 N N . SER A 1 96 ? 5.963 14.527 6.676 1.00 61.56 96 SER A N 1
ATOM 765 C CA . SER A 1 96 ? 6.351 14.819 8.059 1.00 61.56 96 SER A CA 1
ATOM 766 C C . SER A 1 96 ? 5.779 13.831 9.077 1.00 61.56 96 SER A C 1
ATOM 768 O O . SER A 1 96 ? 6.325 13.663 10.166 1.00 61.56 96 SER A O 1
ATOM 770 N N . LEU A 1 97 ? 4.694 13.135 8.728 1.00 60.53 97 LEU A N 1
ATOM 771 C CA . LEU A 1 97 ? 4.102 12.100 9.571 1.00 60.53 97 LEU A CA 1
ATOM 772 C C . LEU A 1 97 ? 4.778 10.733 9.383 1.00 60.53 97 LEU A C 1
ATOM 774 O O . LEU A 1 97 ? 4.646 9.860 10.239 1.00 60.53 97 LEU A O 1
ATOM 778 N N . VAL A 1 98 ? 5.518 10.557 8.287 1.00 61.16 98 VAL A N 1
ATOM 779 C CA . VAL A 1 98 ? 6.243 9.332 7.926 1.00 61.16 98 VAL A CA 1
ATOM 780 C C . VAL A 1 98 ? 7.698 9.369 8.429 1.00 61.16 98 VAL A C 1
ATOM 782 O O . VAL A 1 98 ? 8.291 8.314 8.628 1.00 61.16 98 VAL A O 1
ATOM 785 N N . ASP A 1 99 ? 8.292 10.553 8.644 1.00 53.62 99 ASP A N 1
ATOM 786 C CA . ASP A 1 99 ? 9.708 10.732 9.049 1.00 53.62 99 ASP A CA 1
ATOM 787 C C . ASP A 1 99 ? 10.047 10.271 10.476 1.00 53.62 99 ASP A C 1
ATOM 789 O O . ASP A 1 99 ? 11.202 9.996 10.784 1.00 53.62 99 ASP A O 1
ATOM 793 N N . ASN A 1 100 ? 9.053 10.045 11.334 1.00 48.66 100 ASN A N 1
ATOM 794 C CA . ASN A 1 100 ? 9.263 9.279 12.560 1.00 48.66 100 ASN A CA 1
ATOM 795 C C . ASN A 1 100 ? 9.099 7.794 12.247 1.00 48.66 100 ASN A C 1
ATOM 797 O O . ASN A 1 100 ? 8.015 7.250 12.463 1.00 48.66 100 ASN A O 1
ATOM 801 N N . ILE A 1 101 ? 10.163 7.177 11.721 1.00 45.22 101 ILE A N 1
ATOM 802 C CA . ILE A 1 101 ? 10.316 5.742 11.435 1.00 45.22 101 ILE A CA 1
ATOM 803 C C . ILE A 1 101 ? 9.478 4.913 12.421 1.00 45.22 101 ILE A C 1
ATOM 805 O O . ILE A 1 101 ? 9.890 4.622 13.539 1.00 45.22 101 ILE A O 1
ATOM 809 N N . TRP A 1 102 ? 8.252 4.576 12.022 1.00 53.84 102 TRP A N 1
ATOM 810 C CA . TRP A 1 102 ? 7.462 3.496 12.590 1.00 53.84 102 TRP A CA 1
ATOM 811 C C . TRP A 1 102 ? 7.428 3.397 14.126 1.00 53.84 102 TRP A C 1
ATOM 813 O O . TRP A 1 102 ? 7.731 2.346 14.691 1.00 53.84 102 TRP A O 1
ATOM 823 N N . LYS A 1 103 ? 6.885 4.405 14.826 1.00 56.00 103 LYS A N 1
ATOM 824 C CA . LYS A 1 103 ? 6.429 4.252 16.234 1.00 56.00 103 LYS A CA 1
ATOM 825 C C . LYS A 1 103 ? 5.284 3.224 16.405 1.00 56.00 103 LYS A C 1
ATOM 827 O O . LYS A 1 103 ? 4.507 3.336 17.344 1.00 56.00 103 LYS A O 1
ATOM 832 N N . GLY A 1 104 ? 5.089 2.281 15.480 1.00 63.53 104 GLY A N 1
ATOM 833 C CA . GLY A 1 104 ? 3.979 1.330 15.483 1.00 63.53 104 GLY A CA 1
ATOM 834 C C . GLY A 1 104 ? 2.633 1.966 15.145 1.00 63.53 104 GLY A C 1
ATOM 835 O O . GLY A 1 104 ? 1.639 1.586 15.750 1.00 63.53 104 GLY A O 1
ATOM 836 N N . HIS A 1 105 ? 2.591 2.941 14.228 1.00 76.44 105 HIS A N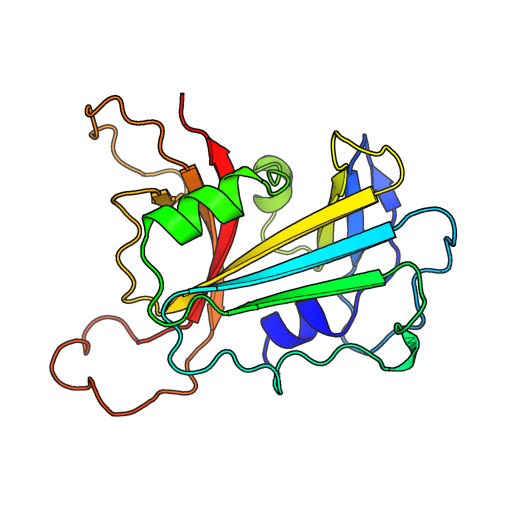 1
ATOM 837 C CA . HIS A 1 105 ? 1.347 3.616 13.847 1.00 76.44 105 HIS A CA 1
ATOM 838 C C . HIS A 1 105 ? 1.089 3.596 12.334 1.00 76.44 105 HIS A C 1
ATOM 840 O O . HIS A 1 105 ? 2.020 3.687 11.540 1.00 76.44 105 HIS A O 1
ATOM 846 N N . ILE A 1 106 ? -0.189 3.512 11.966 1.00 80.12 106 ILE A N 1
ATOM 847 C CA . ILE A 1 106 ? -0.743 3.707 10.627 1.00 80.12 106 ILE A CA 1
ATOM 848 C C . ILE A 1 106 ? -1.374 5.098 10.570 1.00 80.12 106 ILE A C 1
ATOM 850 O O . ILE A 1 106 ? -2.047 5.513 11.514 1.00 80.12 106 ILE A O 1
ATOM 854 N N . ILE A 1 107 ? -1.165 5.808 9.465 1.00 84.56 107 ILE A N 1
ATOM 855 C CA . ILE A 1 107 ? -1.727 7.138 9.236 1.00 84.56 107 ILE A CA 1
ATOM 856 C C . ILE A 1 107 ? -2.721 7.062 8.080 1.00 84.56 107 ILE A C 1
ATOM 858 O O . ILE A 1 107 ? -2.397 6.501 7.034 1.00 84.56 107 ILE A O 1
ATOM 862 N N . PHE A 1 108 ? -3.901 7.642 8.279 1.00 86.62 108 PHE A N 1
ATOM 863 C CA . PHE A 1 108 ? -4.903 7.872 7.244 1.00 86.62 108 PHE A CA 1
ATOM 864 C C . PHE A 1 108 ? -5.114 9.371 7.066 1.00 86.62 108 PHE A C 1
ATOM 866 O O . PHE A 1 108 ? -5.235 10.108 8.046 1.00 86.62 108 PHE A O 1
ATOM 873 N N . GLN A 1 109 ? -5.164 9.814 5.818 1.00 88.50 109 GLN A N 1
ATOM 874 C CA . GLN A 1 109 ? -5.378 11.207 5.453 1.00 88.50 109 GLN A CA 1
ATOM 875 C C . GLN A 1 109 ? -6.825 11.430 5.060 1.00 88.50 109 GLN A C 1
ATOM 877 O O . GLN A 1 109 ? -7.450 10.559 4.465 1.00 88.50 109 GLN A O 1
ATOM 882 N N . GLN A 1 110 ? -7.363 12.594 5.399 1.00 86.88 110 GLN A N 1
ATOM 883 C CA . GLN A 1 110 ? -8.718 12.945 5.007 1.00 86.88 110 GLN A CA 1
ATOM 884 C C . GLN A 1 110 ? -8.817 13.060 3.485 1.00 86.88 110 GLN A C 1
ATOM 886 O O . GLN A 1 110 ? -7.969 13.677 2.841 1.00 86.88 110 GLN A O 1
ATOM 891 N N . ASN A 1 111 ? -9.861 12.472 2.912 1.00 83.00 111 ASN A N 1
ATOM 892 C CA . ASN A 1 111 ? -10.169 12.638 1.506 1.00 83.00 111 ASN A CA 1
ATOM 893 C C . ASN A 1 111 ? -10.835 14.005 1.303 1.00 83.00 111 ASN A C 1
ATOM 895 O O . ASN A 1 111 ? -11.881 14.286 1.884 1.00 83.00 111 ASN A O 1
ATOM 899 N N . ASN A 1 112 ? -10.253 14.848 0.447 1.00 72.25 112 ASN A N 1
ATOM 900 C CA . ASN A 1 112 ? -10.749 16.204 0.183 1.00 72.25 112 ASN A CA 1
ATOM 901 C C . ASN A 1 112 ? -12.214 16.240 -0.290 1.00 72.25 112 ASN A C 1
ATOM 903 O O . ASN A 1 112 ? -12.870 17.269 -0.160 1.00 72.25 112 ASN A O 1
ATOM 907 N N . LYS A 1 113 ? -12.732 15.134 -0.842 1.00 76.44 113 LYS A N 1
ATOM 908 C CA . LYS A 1 113 ? -14.113 15.036 -1.333 1.00 76.44 113 LYS A CA 1
ATOM 909 C C . LYS A 1 113 ? -15.139 14.775 -0.228 1.00 76.44 113 LYS A C 1
ATOM 911 O O . LYS A 1 113 ? -16.307 15.090 -0.423 1.00 76.44 113 LYS A O 1
ATOM 916 N N . ASN A 1 114 ? -14.745 14.180 0.900 1.00 78.38 114 ASN A N 1
ATOM 917 C CA . ASN A 1 114 ? -15.673 13.858 1.981 1.00 78.38 114 ASN A CA 1
ATOM 918 C C . ASN A 1 114 ? -14.977 13.886 3.346 1.00 78.38 114 ASN A C 1
ATOM 920 O O . ASN A 1 114 ? -14.037 13.132 3.593 1.00 78.38 114 ASN A O 1
ATOM 924 N N . SER A 1 115 ? -15.489 14.715 4.257 1.00 79.88 115 SER A N 1
ATOM 925 C CA . SER A 1 115 ? -14.858 14.979 5.550 1.00 79.88 115 SER A CA 1
ATOM 926 C C . SER A 1 115 ? -14.833 13.772 6.491 1.00 79.88 115 SER A C 1
ATOM 928 O O . SER A 1 115 ? -14.011 13.740 7.408 1.00 79.88 115 SER A O 1
ATOM 930 N N . THR A 1 116 ? -15.687 12.775 6.260 1.00 84.69 116 THR A N 1
ATOM 931 C CA . THR A 1 116 ? -15.754 11.539 7.053 1.00 84.69 116 THR A CA 1
ATOM 932 C C . THR A 1 116 ? -14.940 10.388 6.466 1.00 84.69 116 THR A C 1
ATOM 934 O O . THR A 1 116 ? -14.811 9.347 7.114 1.00 84.69 116 THR A O 1
ATOM 937 N N . ASN A 1 117 ? -14.362 10.562 5.274 1.00 88.56 117 ASN A N 1
ATOM 938 C CA . ASN A 1 117 ? -13.593 9.525 4.599 1.00 88.56 117 ASN A CA 1
ATOM 939 C C . ASN A 1 117 ? -12.100 9.768 4.773 1.00 88.56 117 ASN A C 1
ATOM 941 O O . ASN A 1 117 ? -11.580 10.837 4.453 1.00 88.56 117 ASN A O 1
ATOM 945 N N . PHE A 1 118 ? -11.403 8.735 5.223 1.00 88.56 118 PHE A N 1
ATOM 946 C CA . PHE A 1 118 ? -9.969 8.746 5.431 1.00 88.56 118 PHE A CA 1
ATOM 947 C C . PHE A 1 118 ? -9.327 7.627 4.628 1.00 88.56 118 PHE A C 1
ATOM 949 O O . PHE A 1 118 ? -9.815 6.500 4.596 1.00 88.56 118 PHE A O 1
ATOM 956 N N . GLU A 1 119 ? -8.216 7.938 3.982 1.00 89.81 119 GLU A N 1
ATOM 957 C CA . GLU A 1 119 ? -7.585 7.084 2.995 1.00 89.81 119 GLU A CA 1
ATOM 958 C C . GLU A 1 119 ? -6.081 6.992 3.233 1.00 89.81 119 GLU A C 1
ATOM 960 O O . GLU A 1 119 ? -5.433 7.927 3.714 1.00 89.81 119 GLU A O 1
ATOM 965 N N . ARG A 1 120 ? -5.513 5.843 2.883 1.00 87.50 120 ARG A N 1
ATOM 966 C CA . ARG A 1 120 ? -4.080 5.692 2.659 1.00 87.50 120 ARG A CA 1
ATOM 967 C C . ARG A 1 120 ? -3.841 4.786 1.461 1.00 87.50 120 ARG A C 1
ATOM 969 O O . ARG A 1 120 ? -4.577 3.817 1.272 1.00 87.50 120 ARG A O 1
ATOM 976 N N . THR A 1 121 ? -2.753 5.037 0.745 1.00 89.06 121 THR A N 1
ATOM 977 C CA . THR A 1 121 ? -2.380 4.260 -0.439 1.00 89.06 121 THR A CA 1
ATOM 978 C C . THR A 1 121 ? -0.969 3.715 -0.297 1.00 89.06 121 THR A C 1
ATOM 980 O O . THR A 1 121 ? -0.032 4.467 -0.037 1.00 89.06 121 THR A O 1
ATOM 983 N N . LEU A 1 122 ? -0.825 2.400 -0.464 1.00 87.31 122 LEU A N 1
ATOM 984 C CA . LEU A 1 122 ? 0.446 1.682 -0.472 1.00 87.31 122 LEU A CA 1
ATOM 985 C C . LEU A 1 122 ? 0.749 1.224 -1.899 1.00 87.31 122 LEU A C 1
ATOM 987 O O . LEU A 1 122 ? -0.037 0.474 -2.475 1.00 87.31 122 LEU A O 1
ATOM 991 N N . LEU A 1 123 ? 1.891 1.627 -2.449 1.00 88.75 123 LEU A N 1
ATOM 992 C CA . LEU A 1 123 ? 2.401 1.100 -3.714 1.00 88.75 123 LEU A CA 1
ATOM 993 C C . LEU A 1 123 ? 3.398 -0.023 -3.425 1.00 88.75 123 LEU A C 1
ATOM 995 O O . LEU A 1 123 ? 4.374 0.193 -2.713 1.00 88.75 123 LEU A O 1
ATOM 999 N N . VAL A 1 124 ? 3.167 -1.205 -3.983 1.00 86.44 124 VAL A N 1
ATOM 1000 C CA . VAL A 1 124 ? 4.006 -2.392 -3.810 1.00 86.44 124 VAL A CA 1
ATOM 1001 C C . VAL A 1 124 ? 4.606 -2.789 -5.152 1.00 86.44 124 VAL A C 1
ATOM 1003 O O . VAL A 1 124 ? 3.873 -3.062 -6.104 1.00 86.44 124 VAL A O 1
ATOM 1006 N N . THR A 1 125 ? 5.935 -2.841 -5.229 1.00 85.81 125 THR A N 1
ATOM 1007 C CA . THR A 1 125 ? 6.669 -3.185 -6.457 1.00 85.81 125 THR A CA 1
ATOM 1008 C C . THR A 1 125 ? 7.885 -4.060 -6.159 1.00 85.81 125 THR A C 1
ATOM 1010 O O . THR A 1 125 ? 8.451 -3.983 -5.067 1.00 85.81 125 THR A O 1
ATOM 1013 N N . PRO A 1 126 ? 8.347 -4.890 -7.108 1.00 83.06 126 PRO A N 1
ATOM 1014 C CA . PRO A 1 126 ? 9.688 -5.463 -7.032 1.00 83.06 126 PRO A CA 1
ATOM 1015 C C . PRO A 1 126 ? 10.757 -4.364 -6.970 1.00 83.06 126 PRO A C 1
ATOM 1017 O O . PRO A 1 126 ? 10.633 -3.352 -7.662 1.00 83.06 126 PRO A O 1
ATOM 1020 N N . SER A 1 127 ? 11.840 -4.583 -6.221 1.00 79.38 127 SER A N 1
ATOM 1021 C CA . SER A 1 127 ? 12.967 -3.640 -6.097 1.00 79.38 127 SER A CA 1
ATOM 1022 C C . SER A 1 127 ? 13.685 -3.345 -7.414 1.00 79.38 127 SER A C 1
ATOM 1024 O O . SER A 1 127 ? 14.408 -2.362 -7.522 1.00 79.38 127 SER A O 1
ATOM 1026 N N . THR A 1 128 ? 13.476 -4.189 -8.419 1.00 78.25 128 THR A N 1
ATOM 1027 C CA . THR A 1 128 ? 13.998 -4.054 -9.782 1.00 78.25 128 THR A CA 1
ATOM 1028 C C . THR A 1 128 ? 13.117 -3.183 -10.679 1.00 78.25 128 THR A C 1
ATOM 1030 O O . THR A 1 128 ? 13.451 -2.959 -11.840 1.00 78.25 128 THR A O 1
ATOM 1033 N N . THR A 1 129 ? 11.979 -2.703 -10.173 1.00 82.19 129 THR A N 1
ATOM 1034 C CA . THR A 1 129 ? 11.054 -1.866 -10.938 1.00 82.19 129 THR A CA 1
ATOM 1035 C C . THR A 1 129 ? 11.635 -0.476 -11.143 1.00 82.19 129 THR A C 1
ATOM 1037 O O . THR A 1 129 ? 11.830 0.269 -10.189 1.00 82.19 129 THR A O 1
ATOM 1040 N N . GLU A 1 130 ? 11.838 -0.092 -12.401 1.00 81.50 130 GLU A N 1
ATOM 1041 C CA . GLU A 1 1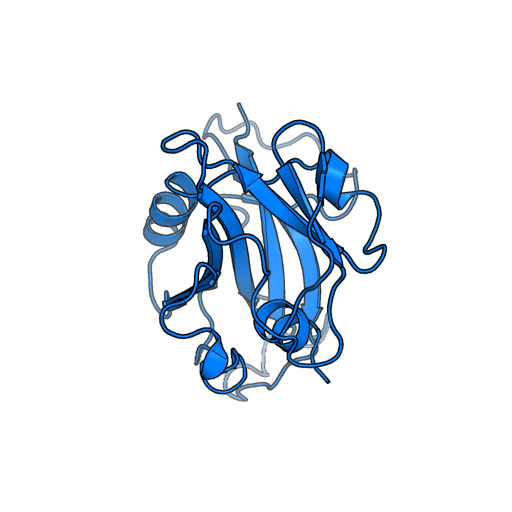30 ? 12.234 1.269 -12.752 1.00 81.50 130 GLU A CA 1
ATOM 1042 C C . GLU A 1 130 ? 11.050 2.241 -12.603 1.00 81.50 130 GLU A C 1
ATOM 1044 O O . GLU A 1 130 ? 10.084 2.204 -13.372 1.00 81.50 130 GLU A O 1
ATOM 1049 N N . LEU A 1 131 ? 11.121 3.088 -11.572 1.00 83.00 131 LEU A N 1
ATOM 1050 C CA . LEU A 1 131 ? 10.114 4.098 -11.221 1.00 83.00 131 LEU A CA 1
ATOM 1051 C C . LEU A 1 131 ? 10.578 5.540 -11.513 1.00 83.00 131 LEU A C 1
ATOM 1053 O O . LEU A 1 131 ? 9.751 6.448 -11.572 1.00 83.00 131 LEU A O 1
ATOM 1057 N N . SER A 1 132 ? 11.869 5.758 -11.777 1.00 78.06 132 SER A N 1
ATOM 1058 C CA . SER A 1 132 ? 12.470 7.074 -12.062 1.00 78.06 132 SER A CA 1
ATOM 1059 C C . SER A 1 132 ? 11.772 7.939 -13.136 1.00 78.06 132 SER A C 1
ATOM 1061 O O . SER A 1 132 ? 11.847 9.171 -13.015 1.00 78.06 132 SER A O 1
ATOM 1063 N N . PRO A 1 133 ? 11.063 7.392 -14.157 1.00 77.56 133 PRO A N 1
ATOM 1064 C CA . PRO A 1 133 ? 10.401 8.231 -15.156 1.00 77.56 133 PRO A CA 1
ATOM 1065 C C . PRO A 1 133 ? 9.183 8.987 -14.612 1.00 77.56 133 PRO A C 1
ATOM 1067 O O . PRO A 1 133 ? 8.883 10.076 -15.092 1.00 77.56 133 PRO A O 1
ATOM 1070 N N . LEU A 1 134 ? 8.487 8.432 -13.615 1.00 75.75 134 LEU A N 1
ATOM 1071 C CA . LEU A 1 134 ? 7.329 9.073 -12.980 1.00 75.75 134 LEU A CA 1
ATOM 1072 C C . LEU A 1 134 ? 7.614 9.567 -11.569 1.00 75.75 134 LEU A C 1
ATOM 1074 O O . LEU A 1 134 ? 6.881 10.422 -11.072 1.00 75.75 134 LEU A O 1
ATOM 1078 N N . PHE A 1 135 ? 8.639 9.023 -10.915 1.00 77.50 135 PHE A N 1
ATOM 1079 C CA . PHE A 1 135 ? 8.798 9.154 -9.479 1.00 77.50 135 PHE A CA 1
ATOM 1080 C C . PHE A 1 135 ? 10.182 9.651 -9.065 1.00 77.50 135 PHE A C 1
ATOM 1082 O O . PHE A 1 135 ? 11.196 9.320 -9.674 1.00 77.50 135 PHE A O 1
ATOM 1089 N N . ILE A 1 136 ? 10.214 10.410 -7.970 1.00 69.56 136 ILE A N 1
ATOM 1090 C CA . ILE A 1 136 ? 11.423 10.739 -7.211 1.00 69.56 136 ILE A CA 1
ATOM 1091 C C . ILE A 1 136 ? 11.346 9.956 -5.899 1.00 69.56 136 ILE A C 1
ATOM 1093 O O . ILE A 1 136 ? 10.446 10.198 -5.091 1.00 69.56 136 ILE A O 1
ATOM 1097 N N . GLU A 1 137 ? 12.261 9.010 -5.684 1.00 64.19 137 GLU A N 1
ATOM 1098 C CA . GLU A 1 137 ? 12.283 8.189 -4.469 1.00 64.19 137 GLU A CA 1
ATOM 1099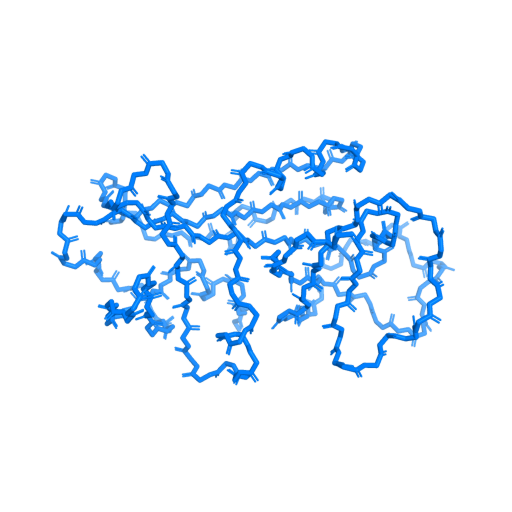 C C . GLU A 1 137 ? 13.042 8.882 -3.331 1.00 64.19 137 GLU A C 1
ATOM 1101 O O . GLU A 1 137 ? 14.263 8.901 -3.313 1.00 64.19 137 GLU A O 1
ATOM 1106 N N . SER A 1 138 ? 12.372 9.406 -2.311 1.00 63.28 138 SER A N 1
ATOM 1107 C CA . SER A 1 138 ? 13.064 9.981 -1.151 1.00 63.28 138 SER A CA 1
ATOM 1108 C C . SER A 1 138 ? 13.557 8.868 -0.208 1.00 63.28 138 SER A C 1
ATOM 1110 O O . SER A 1 138 ? 12.865 8.524 0.751 1.00 63.28 138 SER A O 1
ATOM 1112 N N . TYR A 1 139 ? 14.716 8.263 -0.492 1.00 56.94 139 TYR A N 1
ATOM 1113 C CA . TYR A 1 139 ? 15.271 7.166 0.324 1.00 56.94 139 TYR A CA 1
ATOM 1114 C C . TYR A 1 139 ? 15.831 7.618 1.681 1.00 56.94 139 TYR A C 1
ATOM 1116 O O . TYR A 1 139 ? 15.856 6.820 2.607 1.00 56.94 139 TYR A O 1
ATOM 1124 N N . ASN A 1 140 ? 16.273 8.871 1.780 1.00 45.94 140 ASN A N 1
ATOM 1125 C CA . ASN A 1 140 ? 16.670 9.646 2.965 1.00 45.94 140 ASN A CA 1
ATOM 1126 C C . ASN A 1 140 ? 17.381 10.871 2.381 1.00 45.94 140 ASN A C 1
ATOM 1128 O O . ASN A 1 140 ? 18.380 10.654 1.712 1.00 45.94 140 ASN A O 1
ATOM 1132 N N . GLU A 1 141 ? 16.829 12.079 2.540 1.00 42.59 141 GLU A N 1
ATOM 1133 C CA . GLU A 1 141 ? 17.348 13.446 2.253 1.00 42.59 141 GLU A CA 1
ATOM 1134 C C . GLU A 1 141 ? 18.682 13.695 1.496 1.00 42.59 141 GLU A C 1
ATOM 1136 O O . GLU A 1 141 ? 19.337 14.708 1.692 1.00 42.59 141 GLU A O 1
ATOM 1141 N N . PHE A 1 142 ? 19.055 12.867 0.534 1.00 38.47 142 PHE A N 1
ATOM 1142 C CA . PHE A 1 142 ? 20.104 13.126 -0.438 1.00 38.47 142 PHE A CA 1
ATOM 1143 C C . PHE A 1 142 ? 19.659 12.510 -1.755 1.00 38.47 142 PHE A C 1
ATOM 1145 O O . PHE A 1 142 ? 20.089 11.428 -2.144 1.00 38.47 142 PHE A O 1
ATOM 1152 N N . ILE A 1 143 ? 18.760 13.209 -2.445 1.00 44.25 143 ILE A N 1
ATOM 1153 C CA . ILE A 1 143 ? 18.711 13.095 -3.897 1.00 44.25 143 ILE A CA 1
ATOM 1154 C C . ILE A 1 143 ? 19.154 14.419 -4.482 1.00 44.25 143 ILE A C 1
ATOM 1156 O O . ILE A 1 143 ? 18.492 15.449 -4.357 1.00 44.25 143 ILE A O 1
ATOM 1160 N N . SER A 1 144 ? 20.332 14.306 -5.083 1.00 39.50 144 SER A N 1
ATOM 1161 C CA . SER A 1 144 ? 20.972 15.156 -6.062 1.00 39.50 144 SER A CA 1
ATOM 1162 C C . SER A 1 144 ? 19.975 15.984 -6.866 1.00 39.50 144 SER A C 1
ATOM 1164 O O . SER A 1 144 ? 19.130 15.462 -7.591 1.00 39.50 144 SER A O 1
ATOM 1166 N N . ILE A 1 145 ? 20.131 17.296 -6.735 1.00 42.91 145 ILE A N 1
ATOM 1167 C CA . ILE A 1 145 ? 19.597 18.308 -7.638 1.00 42.91 145 ILE A CA 1
ATOM 1168 C C . ILE A 1 145 ? 20.114 17.962 -9.037 1.00 42.91 145 ILE A C 1
ATOM 1170 O O . ILE A 1 145 ? 21.315 18.048 -9.284 1.00 42.91 145 ILE A O 1
ATOM 1174 N N . GLY A 1 146 ? 19.240 17.509 -9.930 1.00 43.56 146 GLY A N 1
ATOM 1175 C CA . GLY A 1 146 ? 19.674 17.141 -11.273 1.00 43.56 146 GLY A CA 1
ATOM 1176 C C . GLY A 1 146 ? 18.642 16.377 -12.080 1.00 43.56 146 GLY A C 1
ATOM 1177 O O . GLY A 1 146 ? 18.975 15.353 -12.661 1.00 43.56 146 GLY A O 1
ATOM 1178 N N . ASP A 1 147 ? 17.401 16.854 -12.131 1.00 43.09 147 ASP A N 1
ATOM 1179 C CA . ASP A 1 147 ? 16.520 16.473 -13.233 1.00 43.09 147 ASP A CA 1
ATOM 1180 C C . ASP A 1 147 ? 15.754 17.717 -13.693 1.00 43.09 147 ASP A C 1
ATOM 1182 O O . ASP A 1 147 ? 14.781 18.145 -13.079 1.00 43.09 147 ASP A O 1
ATOM 1186 N N . HIS A 1 148 ? 16.295 18.367 -14.727 1.00 44.06 148 HIS A N 1
ATOM 1187 C CA . HIS A 1 148 ? 15.816 19.633 -15.298 1.00 44.06 148 HIS A CA 1
ATOM 1188 C C . HIS A 1 148 ? 14.714 19.444 -16.352 1.00 44.06 148 HIS A C 1
ATOM 1190 O O . HIS A 1 148 ? 14.366 20.384 -17.065 1.00 44.06 148 HIS A O 1
ATOM 1196 N N . ASN A 1 149 ? 14.147 18.245 -16.469 1.00 43.38 149 ASN A N 1
ATOM 1197 C CA . ASN A 1 149 ? 13.003 18.020 -17.337 1.00 43.38 149 ASN A CA 1
ATOM 1198 C C . ASN A 1 149 ? 11.739 18.388 -16.562 1.00 43.38 149 ASN A C 1
ATOM 1200 O O . ASN A 1 149 ? 11.345 17.645 -15.669 1.00 43.38 149 ASN A O 1
ATOM 1204 N N . GLY A 1 150 ? 11.124 19.526 -16.903 1.00 46.50 150 GLY A N 1
ATOM 1205 C CA . GLY A 1 150 ? 9.941 20.125 -16.258 1.00 46.50 150 GLY A CA 1
ATOM 1206 C C . GLY A 1 150 ? 8.641 19.304 -16.305 1.00 46.50 150 GLY A C 1
ATOM 1207 O O . GLY A 1 150 ? 7.552 19.867 -16.356 1.00 46.50 150 GLY A O 1
ATOM 1208 N N . ASN A 1 151 ? 8.738 17.977 -16.300 1.00 56.09 151 ASN A N 1
ATOM 1209 C CA . ASN A 1 151 ? 7.628 17.069 -16.083 1.00 56.09 151 ASN A CA 1
ATOM 1210 C C . ASN A 1 151 ? 7.406 16.918 -14.575 1.00 56.09 151 ASN A C 1
ATOM 1212 O O . ASN A 1 151 ? 8.309 16.494 -13.855 1.00 56.09 151 ASN A O 1
ATOM 1216 N N . LYS A 1 152 ? 6.190 17.215 -14.108 1.00 64.81 152 LYS A N 1
ATOM 1217 C CA . LYS A 1 152 ? 5.779 16.994 -12.716 1.00 64.81 152 LYS A CA 1
ATOM 1218 C C . LYS A 1 152 ? 5.964 15.523 -12.344 1.00 64.81 152 LYS A C 1
ATOM 1220 O O . LYS A 1 152 ? 5.241 14.660 -12.841 1.00 64.81 152 LYS A O 1
ATOM 1225 N N . LYS A 1 153 ? 6.928 15.232 -11.474 1.00 74.75 153 LYS A N 1
ATOM 1226 C CA . LYS A 1 153 ? 7.180 13.891 -10.944 1.00 74.75 153 LYS A CA 1
ATOM 1227 C C . LYS A 1 153 ? 6.447 13.706 -9.627 1.00 74.75 153 LYS A C 1
ATOM 1229 O O . LYS A 1 153 ? 6.265 14.629 -8.845 1.00 74.75 153 LYS A O 1
ATOM 1234 N N . MET A 1 154 ? 6.037 12.487 -9.336 1.00 81.69 154 MET A N 1
ATOM 1235 C CA . MET A 1 154 ? 5.453 12.127 -8.050 1.00 81.69 154 MET A CA 1
ATOM 1236 C C . MET A 1 154 ? 6.563 11.785 -7.052 1.00 81.69 154 MET A C 1
ATOM 1238 O O . MET A 1 154 ? 7.513 11.079 -7.372 1.00 81.69 154 MET A O 1
ATOM 1242 N N . ARG A 1 155 ? 6.472 12.254 -5.812 1.00 82.19 155 ARG A N 1
ATOM 1243 C CA . ARG A 1 155 ? 7.427 11.896 -4.759 1.00 82.19 155 ARG A CA 1
ATOM 1244 C C . ARG A 1 155 ? 6.933 10.658 -4.029 1.00 82.19 155 ARG A C 1
ATOM 1246 O O . ARG A 1 155 ? 5.884 10.689 -3.380 1.00 82.19 155 ARG A O 1
ATOM 1253 N N . LEU A 1 156 ? 7.705 9.582 -4.132 1.00 82.81 156 LEU A N 1
ATOM 1254 C CA . LEU A 1 156 ? 7.482 8.344 -3.397 1.00 82.81 156 LEU A CA 1
ATOM 1255 C C . LEU A 1 156 ? 8.478 8.241 -2.254 1.00 82.81 156 LEU A C 1
ATOM 1257 O O . LEU A 1 156 ? 9.654 8.560 -2.410 1.00 82.81 156 LEU A O 1
ATOM 1261 N N . LYS A 1 157 ? 8.029 7.708 -1.126 1.00 82.50 157 LYS A N 1
ATOM 1262 C CA . LYS A 1 157 ? 8.911 7.348 -0.020 1.00 82.50 157 LYS A CA 1
ATOM 1263 C C . LYS A 1 157 ? 8.832 5.870 0.250 1.00 82.50 157 LYS A C 1
ATOM 1265 O O . LYS A 1 157 ? 7.749 5.357 0.526 1.00 82.50 157 LYS A O 1
ATOM 1270 N N . LEU A 1 158 ? 9.984 5.211 0.202 1.00 81.44 158 LEU A N 1
ATOM 1271 C CA . LEU A 1 158 ? 10.101 3.831 0.635 1.00 81.44 158 LEU A CA 1
ATOM 1272 C C . LEU A 1 158 ? 9.837 3.771 2.144 1.00 81.44 158 LEU A C 1
ATOM 1274 O O . LEU A 1 158 ? 10.482 4.469 2.924 1.00 81.44 158 LEU A O 1
ATOM 1278 N N . ILE A 1 159 ? 8.890 2.933 2.552 1.00 77.12 159 ILE A N 1
ATOM 1279 C CA . ILE A 1 159 ? 8.533 2.750 3.963 1.00 77.12 159 ILE A CA 1
ATOM 1280 C C . ILE A 1 159 ? 8.864 1.363 4.500 1.00 77.12 159 ILE A C 1
ATOM 1282 O O . ILE A 1 159 ? 8.916 1.199 5.716 1.00 77.12 159 ILE A O 1
ATOM 1286 N N . GLU A 1 160 ? 9.058 0.376 3.626 1.00 78.00 160 GLU A N 1
ATOM 1287 C CA . GLU A 1 160 ? 9.428 -0.986 4.006 1.00 78.00 160 GLU A CA 1
ATOM 1288 C C . GLU A 1 160 ? 9.997 -1.735 2.792 1.00 78.00 160 GLU A C 1
ATOM 1290 O O . GLU A 1 160 ? 9.510 -1.574 1.671 1.00 78.00 160 GLU A O 1
ATOM 1295 N N . GLN A 1 161 ? 10.982 -2.601 3.034 1.00 79.06 161 GLN A N 1
ATOM 1296 C CA . GLN A 1 161 ? 11.430 -3.620 2.084 1.00 79.06 161 GLN A CA 1
ATOM 1297 C C . GLN A 1 161 ? 11.131 -4.994 2.667 1.00 79.06 161 GLN A C 1
ATOM 1299 O O . GLN A 1 161 ? 11.498 -5.288 3.807 1.00 79.06 161 GLN A O 1
ATOM 1304 N N . GLN A 1 162 ? 10.456 -5.841 1.901 1.00 73.00 162 GLN A N 1
ATOM 1305 C CA . GLN A 1 162 ? 10.175 -7.211 2.304 1.00 73.00 162 GLN A CA 1
ATOM 1306 C C . GLN A 1 162 ? 11.051 -8.173 1.515 1.00 73.00 162 GLN A C 1
ATOM 1308 O O . GLN A 1 162 ? 11.067 -8.138 0.284 1.00 73.00 162 GLN A O 1
ATOM 1313 N N . TRP A 1 163 ? 11.771 -9.038 2.237 1.00 61.94 163 TRP A N 1
ATOM 1314 C CA . TRP A 1 163 ? 12.473 -10.164 1.629 1.00 61.94 163 TRP A CA 1
ATOM 1315 C C . TRP A 1 163 ? 11.472 -11.033 0.847 1.00 61.94 163 TRP A C 1
ATOM 1317 O O . TRP A 1 163 ? 10.348 -11.249 1.312 1.00 61.94 163 TRP A O 1
ATOM 1327 N N . PRO A 1 164 ? 11.844 -11.485 -0.352 1.00 57.59 164 PRO A N 1
ATOM 1328 C CA . PRO A 1 164 ? 10.900 -11.950 -1.348 1.00 57.59 164 PRO A CA 1
ATOM 1329 C C . PRO A 1 164 ? 10.421 -13.376 -1.065 1.00 57.59 164 PRO A C 1
ATOM 1331 O O . PRO A 1 164 ? 11.169 -14.229 -0.592 1.00 57.59 164 PRO A O 1
ATOM 1334 N N . HIS A 1 165 ? 9.180 -13.645 -1.470 1.00 52.72 165 HIS A N 1
ATOM 1335 C CA . HIS A 1 165 ? 8.812 -14.925 -2.069 1.00 52.72 165 HIS A CA 1
ATOM 1336 C C . HIS A 1 165 ? 9.153 -14.801 -3.564 1.00 52.72 165 HIS A C 1
ATOM 1338 O O . HIS A 1 165 ? 8.457 -14.101 -4.294 1.00 52.72 165 HIS A O 1
ATOM 1344 N N . ILE A 1 166 ? 10.295 -15.345 -3.989 1.00 50.56 166 ILE A N 1
ATOM 1345 C CA . ILE A 1 166 ? 10.859 -15.144 -5.339 1.00 50.56 166 ILE A CA 1
ATOM 1346 C C . ILE A 1 166 ? 10.155 -16.059 -6.347 1.00 50.56 166 ILE A C 1
ATOM 1348 O O . ILE A 1 166 ? 9.977 -17.242 -6.067 1.00 50.56 166 ILE A O 1
ATOM 1352 N N . ASN A 1 167 ? 9.826 -15.518 -7.527 1.00 43.47 167 ASN A N 1
ATOM 1353 C CA . ASN A 1 167 ? 9.653 -16.307 -8.749 1.00 43.47 167 ASN A CA 1
ATOM 1354 C C . ASN A 1 167 ? 11.014 -16.419 -9.472 1.00 43.47 167 ASN A C 1
ATOM 1356 O O . ASN A 1 167 ? 11.723 -15.420 -9.600 1.00 43.47 167 ASN A O 1
ATOM 1360 N N . PHE A 1 168 ? 11.387 -17.626 -9.896 1.00 46.25 168 PHE A N 1
ATOM 1361 C CA . PHE A 1 168 ? 12.753 -18.019 -10.275 1.00 46.25 168 PHE A CA 1
ATOM 1362 C C . PHE A 1 168 ? 13.173 -17.639 -11.709 1.00 46.25 168 PHE A C 1
ATOM 1364 O O . PHE A 1 168 ? 14.311 -17.896 -12.092 1.00 46.25 168 PHE A O 1
ATOM 1371 N N . ASP A 1 169 ? 12.312 -16.980 -12.485 1.00 47.38 169 ASP A N 1
ATOM 1372 C CA . ASP A 1 169 ? 12.507 -16.828 -13.937 1.00 47.38 169 ASP A CA 1
ATOM 1373 C C . ASP A 1 169 ? 13.545 -15.760 -14.366 1.00 47.38 169 ASP A C 1
ATOM 1375 O O . ASP A 1 169 ? 13.828 -15.619 -15.555 1.00 47.38 169 ASP A O 1
ATOM 1379 N N . HIS A 1 170 ? 14.151 -15.003 -13.438 1.00 47.97 170 HIS A N 1
ATOM 1380 C CA . HIS A 1 170 ? 15.097 -13.916 -13.767 1.00 47.97 170 HIS A CA 1
ATOM 1381 C C . HIS A 1 170 ? 16.357 -13.868 -12.880 1.00 47.97 170 HIS A C 1
ATOM 1383 O O . HIS A 1 170 ? 16.784 -12.799 -12.437 1.00 47.97 170 HIS A O 1
ATOM 1389 N N . LEU A 1 171 ? 16.982 -15.021 -12.631 1.00 50.53 171 LEU A N 1
ATOM 1390 C CA . LEU A 1 171 ? 18.214 -15.121 -11.832 1.00 50.53 171 LEU A CA 1
ATOM 1391 C C . LEU A 1 171 ? 19.458 -14.488 -12.489 1.00 50.53 171 LEU A C 1
ATOM 1393 O O . LEU A 1 171 ? 20.393 -14.113 -11.783 1.00 50.53 171 LEU A O 1
ATOM 1397 N N . ASP A 1 172 ? 19.460 -14.281 -13.805 1.00 48.94 172 ASP A N 1
ATOM 1398 C CA . ASP A 1 172 ? 20.714 -14.054 -14.540 1.00 48.94 172 ASP A CA 1
ATOM 1399 C C . ASP A 1 172 ? 21.251 -12.610 -14.501 1.00 48.94 172 ASP A C 1
ATOM 1401 O O . ASP A 1 172 ? 22.347 -12.349 -14.993 1.00 48.94 172 ASP A O 1
ATOM 1405 N N . ARG A 1 173 ? 20.515 -11.637 -13.938 1.00 47.72 173 ARG A N 1
ATOM 1406 C CA . ARG A 1 173 ? 20.921 -10.210 -13.976 1.00 47.72 173 ARG A CA 1
ATOM 1407 C C . ARG A 1 173 ? 21.026 -9.499 -12.622 1.00 47.72 173 ARG A C 1
ATOM 1409 O O . ARG A 1 173 ? 21.453 -8.348 -12.595 1.00 47.72 173 ARG A O 1
ATOM 1416 N N . ILE A 1 174 ? 20.636 -10.117 -11.502 1.00 49.69 174 ILE A N 1
ATOM 1417 C CA . ILE A 1 174 ? 20.344 -9.381 -10.251 1.00 49.69 174 ILE A CA 1
ATOM 1418 C C . ILE A 1 174 ? 20.981 -10.070 -9.027 1.00 49.69 174 ILE A C 1
ATOM 1420 O O . ILE A 1 174 ? 20.287 -10.515 -8.118 1.00 49.69 174 ILE A O 1
ATOM 1424 N N . ILE A 1 175 ? 22.314 -10.177 -8.970 1.00 49.47 175 ILE A N 1
ATOM 1425 C CA . ILE A 1 175 ? 23.015 -10.745 -7.793 1.00 49.47 175 ILE A CA 1
ATOM 1426 C C . ILE A 1 175 ? 24.080 -9.779 -7.248 1.00 49.47 175 ILE A C 1
ATOM 1428 O O . ILE A 1 175 ? 25.228 -10.143 -7.027 1.00 49.47 175 ILE A O 1
ATOM 1432 N N . ALA A 1 176 ? 23.705 -8.518 -7.018 1.00 49.59 176 ALA A N 1
ATOM 1433 C CA . ALA A 1 176 ? 24.561 -7.583 -6.268 1.00 49.59 176 ALA A CA 1
ATOM 1434 C C . ALA A 1 176 ? 23.826 -6.854 -5.130 1.00 49.59 176 ALA A C 1
ATOM 1436 O O . ALA A 1 176 ? 24.426 -6.521 -4.112 1.00 49.59 176 ALA A O 1
ATOM 1437 N N . LYS A 1 177 ? 22.513 -6.637 -5.261 1.00 52.09 177 LYS A N 1
ATOM 1438 C CA . LYS A 1 177 ? 21.634 -6.092 -4.218 1.00 52.09 177 LYS A CA 1
ATOM 1439 C C . LYS A 1 177 ? 20.364 -6.936 -4.253 1.00 52.09 177 LYS A C 1
ATOM 1441 O O . LYS A 1 177 ? 19.778 -7.060 -5.320 1.00 52.09 177 LYS A O 1
ATOM 1446 N N . GLY A 1 178 ? 20.016 -7.592 -3.145 1.00 58.09 178 GLY A N 1
ATOM 1447 C CA . GLY A 1 178 ? 18.960 -8.613 -3.105 1.00 58.09 178 GLY A CA 1
ATOM 1448 C C . GLY A 1 178 ? 17.642 -8.197 -3.778 1.00 58.09 178 GLY A C 1
ATOM 1449 O O . GLY A 1 178 ? 17.307 -7.016 -3.873 1.00 58.09 178 GLY A O 1
ATOM 1450 N N . MET A 1 179 ? 16.886 -9.184 -4.256 1.00 68.50 179 MET A N 1
ATOM 1451 C CA . MET A 1 179 ? 15.521 -8.966 -4.736 1.00 68.50 179 MET A CA 1
ATOM 1452 C C . MET A 1 179 ? 14.619 -8.697 -3.532 1.00 68.50 179 MET A C 1
ATOM 1454 O O . MET A 1 179 ? 14.692 -9.446 -2.570 1.00 68.50 179 MET A O 1
ATOM 1458 N N . TYR A 1 180 ? 13.784 -7.659 -3.566 1.00 75.88 180 TYR A N 1
ATOM 1459 C CA . TYR A 1 180 ? 12.835 -7.321 -2.497 1.00 75.88 180 TYR A CA 1
ATOM 1460 C C . TYR A 1 180 ? 11.486 -6.919 -3.087 1.00 75.88 180 TYR A C 1
ATOM 1462 O O . TYR A 1 180 ? 11.410 -6.500 -4.240 1.00 75.88 180 TYR A O 1
ATOM 1470 N N . LEU A 1 181 ? 10.429 -6.987 -2.281 1.00 79.62 181 LEU A N 1
ATOM 1471 C CA . LEU A 1 181 ? 9.220 -6.202 -2.516 1.00 79.62 181 LEU A CA 1
ATOM 1472 C C . LEU A 1 181 ? 9.349 -4.884 -1.755 1.00 79.62 181 LEU A C 1
ATOM 1474 O O . LEU A 1 181 ? 9.367 -4.866 -0.522 1.00 79.62 181 LEU A O 1
ATOM 1478 N N . ASN A 1 182 ? 9.451 -3.788 -2.493 1.00 84.38 182 ASN A N 1
ATOM 1479 C CA . ASN A 1 182 ? 9.465 -2.443 -1.953 1.00 84.38 182 ASN A CA 1
ATOM 1480 C C . ASN A 1 182 ? 8.028 -1.951 -1.754 1.00 84.38 182 ASN A C 1
ATOM 1482 O O . ASN A 1 182 ? 7.152 -2.180 -2.590 1.00 84.38 182 ASN A O 1
ATOM 1486 N N . ILE A 1 183 ? 7.792 -1.269 -0.635 1.00 84.44 183 ILE A N 1
ATOM 1487 C CA . ILE A 1 183 ? 6.506 -0.663 -0.295 1.00 84.44 183 ILE A CA 1
ATOM 1488 C C . ILE A 1 183 ? 6.720 0.840 -0.158 1.00 84.44 183 ILE A C 1
ATOM 1490 O O . ILE A 1 183 ? 7.519 1.283 0.671 1.00 84.44 183 ILE A O 1
ATOM 1494 N N . TYR A 1 184 ? 5.981 1.616 -0.942 1.00 86.00 184 TYR A N 1
ATOM 1495 C CA . TYR A 1 184 ? 6.080 3.066 -1.011 1.00 86.00 184 TYR A CA 1
ATOM 1496 C C . TYR A 1 184 ? 4.788 3.757 -0.576 1.00 86.00 184 TYR A C 1
ATOM 1498 O O . TYR A 1 184 ? 3.687 3.241 -0.780 1.00 86.00 184 TYR A O 1
ATOM 1506 N N . LEU A 1 185 ? 4.937 4.965 -0.031 1.00 85.50 185 LEU A N 1
ATOM 1507 C CA . LEU A 1 185 ? 3.864 5.948 0.111 1.00 85.50 185 LEU A CA 1
ATOM 1508 C C . LEU A 1 185 ? 4.030 7.060 -0.920 1.00 85.50 185 LEU A C 1
ATOM 1510 O O . LEU A 1 185 ? 5.138 7.563 -1.113 1.00 85.50 185 LEU A O 1
ATOM 1514 N N . LEU A 1 186 ? 2.917 7.481 -1.518 1.00 84.31 186 LEU A N 1
ATOM 1515 C CA . LEU A 1 186 ? 2.848 8.705 -2.309 1.00 84.31 186 LEU A CA 1
ATOM 1516 C C . LEU A 1 186 ? 2.739 9.908 -1.372 1.00 84.31 186 LEU A C 1
ATOM 1518 O O . LEU A 1 186 ? 1.804 9.985 -0.574 1.00 84.31 186 LEU A O 1
ATOM 1522 N N . ILE A 1 187 ? 3.693 10.832 -1.462 1.00 79.00 187 ILE A N 1
ATOM 1523 C CA . ILE A 1 187 ? 3.823 11.936 -0.507 1.00 79.00 187 ILE A CA 1
ATOM 1524 C C . ILE A 1 187 ? 3.400 13.279 -1.082 1.00 79.00 187 ILE A C 1
ATOM 1526 O O . ILE A 1 187 ? 2.669 14.034 -0.447 1.00 79.00 187 ILE A O 1
ATOM 1530 N N . SER A 1 188 ? 3.902 13.611 -2.263 1.00 76.19 188 SER A N 1
ATOM 1531 C CA . SER A 1 188 ? 3.607 14.882 -2.911 1.00 76.19 188 SER A CA 1
ATOM 1532 C C . SER A 1 188 ? 3.765 14.746 -4.415 1.00 76.19 188 SER A C 1
ATOM 1534 O O . SER A 1 188 ? 4.352 13.783 -4.908 1.00 76.19 188 SER A O 1
ATOM 1536 N N . PHE A 1 189 ? 3.286 15.742 -5.140 1.00 72.38 189 PHE A N 1
ATOM 1537 C CA . PHE A 1 189 ? 3.724 15.999 -6.504 1.00 72.38 189 PHE A CA 1
ATOM 1538 C C . PHE A 1 189 ? 4.919 16.962 -6.427 1.00 72.38 189 PHE A C 1
ATOM 1540 O O . PHE A 1 189 ? 5.017 17.740 -5.474 1.00 72.38 189 PHE A O 1
ATOM 1547 N N . SER A 1 190 ? 5.890 16.839 -7.327 1.00 62.72 190 SER A N 1
ATOM 1548 C CA . SER A 1 190 ? 6.884 17.884 -7.546 1.00 62.72 190 SER A CA 1
ATOM 1549 C C . SER A 1 190 ? 6.221 18.975 -8.374 1.00 62.72 190 SER A C 1
ATOM 1551 O O . SER A 1 190 ? 5.503 18.668 -9.333 1.00 62.72 190 SER A O 1
ATOM 1553 N N . ASP A 1 191 ? 6.454 20.221 -7.985 1.00 51.25 191 ASP A N 1
ATOM 1554 C CA . ASP A 1 191 ? 6.133 21.371 -8.824 1.00 51.25 191 ASP A CA 1
ATOM 1555 C C . ASP A 1 191 ? 7.149 21.507 -9.961 1.00 51.25 191 ASP A C 1
ATOM 1557 O O . ASP A 1 191 ? 8.346 21.215 -9.719 1.00 51.25 191 ASP A O 1
#

Radius of gyration: 16.97 Å; chains: 1; bounding box: 44×39×37 Å

pLDDT: mean 71.86, std 14.17, range [38.47, 89.81]